Protein AF-A0A3M1E0U0-F1 (afdb_monomer_lite)

Structure (mmCIF, N/CA/C/O backbone):
data_AF-A0A3M1E0U0-F1
#
_entry.id   AF-A0A3M1E0U0-F1
#
loop_
_atom_site.group_PDB
_atom_site.id
_atom_site.type_symbol
_atom_site.label_atom_id
_atom_site.label_alt_id
_atom_site.label_comp_id
_atom_site.label_asym_id
_atom_site.label_entity_id
_atom_site.label_seq_id
_atom_site.pdbx_PDB_ins_code
_atom_site.Cartn_x
_atom_site.Cartn_y
_atom_site.Cartn_z
_atom_site.occupancy
_atom_site.B_iso_or_equiv
_atom_site.auth_seq_id
_atom_site.auth_comp_id
_atom_site.auth_asym_id
_atom_site.auth_atom_id
_atom_site.pdbx_PDB_model_num
ATOM 1 N N . ILE A 1 1 ? -34.755 16.240 24.006 1.00 44.72 1 ILE A N 1
ATOM 2 C CA . ILE A 1 1 ? -34.549 16.203 22.537 1.00 44.72 1 ILE A CA 1
ATOM 3 C C . ILE A 1 1 ? -33.089 15.831 22.316 1.00 44.72 1 ILE A C 1
ATOM 5 O O . ILE A 1 1 ? -32.227 16.643 22.617 1.00 44.72 1 ILE A O 1
ATOM 9 N N . HIS A 1 2 ? -32.798 14.588 21.926 1.00 50.66 2 HIS A N 1
ATOM 10 C CA . HIS A 1 2 ? -31.426 14.160 21.640 1.00 50.66 2 HIS A CA 1
ATOM 11 C C . HIS A 1 2 ? -31.124 14.461 20.170 1.00 50.66 2 HIS A C 1
ATOM 13 O O . HIS A 1 2 ? -31.773 13.907 19.286 1.00 50.66 2 HIS A O 1
ATOM 19 N N . ALA A 1 3 ? -30.190 15.377 19.908 1.00 57.22 3 ALA A N 1
ATOM 20 C CA . ALA A 1 3 ? -29.689 15.620 18.561 1.00 57.22 3 ALA A CA 1
ATOM 21 C C . ALA A 1 3 ? -28.926 14.373 18.088 1.00 57.22 3 ALA A C 1
ATOM 23 O O . ALA A 1 3 ? -28.027 13.897 18.781 1.00 57.22 3 ALA A O 1
ATOM 24 N N . ARG A 1 4 ? -29.311 13.821 16.935 1.00 65.38 4 ARG A N 1
ATOM 25 C CA . ARG A 1 4 ? -28.630 12.688 16.303 1.00 65.38 4 ARG A CA 1
ATOM 26 C C . ARG A 1 4 ? -27.834 13.226 15.123 1.00 65.38 4 ARG A C 1
ATOM 28 O O . ARG A 1 4 ? -28.422 13.738 14.176 1.00 65.38 4 ARG A O 1
ATOM 35 N N . GLU A 1 5 ? -26.514 13.133 15.201 1.00 71.75 5 GLU A N 1
ATOM 36 C CA . GLU A 1 5 ? -25.639 13.450 14.076 1.00 71.75 5 GLU A CA 1
ATOM 37 C C . GLU A 1 5 ? -25.816 12.371 12.997 1.00 71.75 5 GLU A C 1
ATOM 39 O O . GLU A 1 5 ? -25.685 11.175 13.267 1.00 71.75 5 GLU A O 1
ATOM 44 N N . GLU A 1 6 ? -26.184 12.787 11.786 1.00 73.31 6 GLU A N 1
ATOM 45 C CA . GLU A 1 6 ? -26.391 11.895 10.648 1.00 73.31 6 GLU A CA 1
ATOM 46 C C . GLU A 1 6 ? -25.379 12.232 9.551 1.00 73.31 6 GLU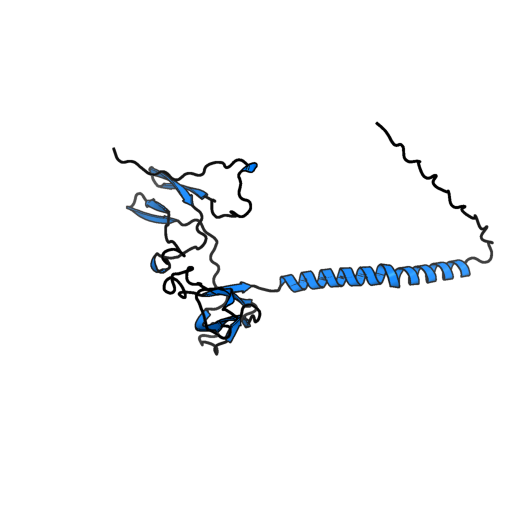 A C 1
ATOM 48 O O . GLU A 1 6 ? -25.412 13.312 8.959 1.00 73.31 6 GLU A O 1
ATOM 53 N N . ILE A 1 7 ? -24.476 11.292 9.272 1.00 78.38 7 ILE A N 1
ATOM 54 C CA . ILE A 1 7 ? -23.492 11.414 8.195 1.00 78.38 7 ILE A CA 1
ATOM 55 C C . ILE A 1 7 ? -24.113 10.843 6.920 1.00 78.38 7 ILE A C 1
ATOM 57 O O . ILE A 1 7 ? -24.549 9.692 6.899 1.00 78.38 7 ILE A O 1
ATOM 61 N N . ARG A 1 8 ? -24.144 11.639 5.850 1.00 82.31 8 ARG A N 1
ATOM 62 C CA . ARG A 1 8 ? -24.637 11.237 4.527 1.00 82.31 8 ARG A CA 1
ATOM 63 C C . ARG A 1 8 ? -23.817 11.906 3.422 1.00 82.31 8 ARG A C 1
ATOM 65 O O . ARG A 1 8 ? -23.360 13.033 3.623 1.00 82.31 8 ARG A O 1
ATOM 72 N N . PRO A 1 9 ? -23.647 11.264 2.257 1.00 83.88 9 PRO A N 1
ATOM 73 C CA . PRO A 1 9 ? -22.958 11.880 1.138 1.00 83.88 9 PRO A CA 1
ATOM 74 C C . PRO A 1 9 ? -23.776 13.047 0.581 1.00 83.88 9 PRO A C 1
ATOM 76 O O . PRO A 1 9 ? -25.010 13.042 0.607 1.00 83.88 9 PRO A O 1
ATOM 79 N N . PHE A 1 10 ? -23.075 14.030 0.023 1.00 84.69 10 PHE A N 1
ATOM 80 C CA . PHE A 1 10 ? -23.667 15.084 -0.790 1.00 84.69 10 PHE A CA 1
ATOM 81 C C . PHE A 1 10 ? -23.099 15.003 -2.207 1.00 84.69 10 PHE A C 1
ATOM 83 O O . PHE A 1 10 ? -21.945 14.625 -2.413 1.00 84.69 10 PHE A O 1
ATOM 90 N N . ILE A 1 11 ? -23.914 15.336 -3.206 1.00 82.56 11 ILE A N 1
ATOM 91 C CA . ILE A 1 11 ? -23.463 15.335 -4.597 1.00 82.56 11 ILE A CA 1
ATOM 92 C C . ILE A 1 11 ? -22.646 16.606 -4.834 1.00 82.56 11 ILE A C 1
ATOM 94 O O . ILE A 1 11 ? -23.191 17.708 -4.832 1.00 82.56 11 ILE A O 1
ATOM 98 N N . VAL A 1 12 ? -21.342 16.447 -5.069 1.00 83.06 12 VAL A N 1
ATOM 99 C CA . VAL A 1 12 ? -20.453 17.548 -5.468 1.00 83.06 12 VAL A CA 1
ATOM 100 C C . VAL A 1 12 ? -20.615 17.804 -6.979 1.00 83.06 12 VAL A C 1
ATOM 102 O O . VAL A 1 12 ? -20.430 16.864 -7.775 1.00 83.06 12 VAL A O 1
ATOM 105 N N . PRO A 1 13 ? -20.931 19.042 -7.412 1.00 87.69 13 PRO A N 1
ATOM 106 C CA . PRO A 1 13 ? -20.965 19.412 -8.827 1.00 87.69 13 PRO A CA 1
ATOM 107 C C . PRO A 1 13 ? -19.623 19.125 -9.517 1.00 87.69 13 PRO A C 1
ATOM 109 O O . PRO A 1 13 ? -18.586 19.361 -8.900 1.00 87.69 13 PRO A O 1
ATOM 112 N N . PRO A 1 14 ? -19.593 18.673 -10.787 1.00 85.19 14 PRO A N 1
ATOM 113 C CA . PRO A 1 14 ? -18.350 18.293 -11.466 1.00 85.19 14 PRO A CA 1
ATOM 114 C C . PRO A 1 14 ? -17.232 19.344 -11.414 1.00 85.19 14 PRO A C 1
ATOM 116 O O . PRO A 1 14 ? -16.079 18.977 -11.229 1.00 85.19 14 PRO A O 1
ATOM 119 N N . ALA A 1 15 ? -17.574 20.633 -11.510 1.00 90.50 15 ALA A N 1
ATOM 120 C CA . ALA A 1 15 ? -16.613 21.740 -11.477 1.00 90.50 15 ALA A CA 1
ATOM 121 C C . ALA A 1 15 ? -15.936 21.952 -10.108 1.00 90.50 15 ALA A C 1
ATOM 123 O O . ALA A 1 15 ? -14.882 22.572 -10.041 1.00 90.50 15 ALA A O 1
ATOM 124 N N . SER A 1 16 ? -16.535 21.447 -9.028 1.00 86.44 16 SER A N 1
ATOM 125 C CA . SER A 1 16 ? -16.021 21.556 -7.656 1.00 86.44 16 SER A CA 1
ATOM 126 C C . SER A 1 16 ? -15.431 20.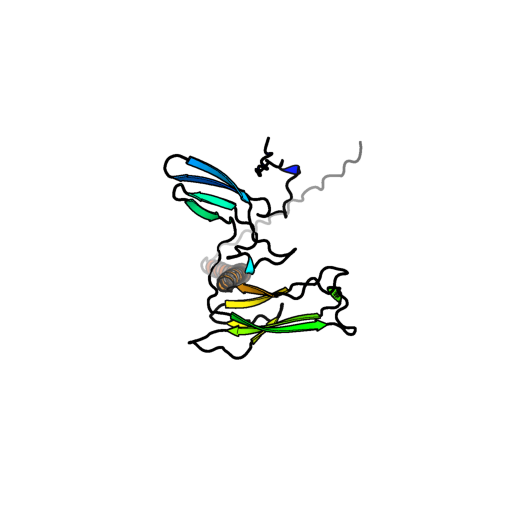241 -7.147 1.00 86.44 16 SER A C 1
ATOM 128 O O . SER A 1 16 ? -15.090 20.138 -5.970 1.00 86.44 16 SER A O 1
ATOM 130 N N . ARG A 1 17 ? -15.353 19.211 -8.000 1.00 85.31 17 ARG A N 1
ATOM 131 C CA . ARG A 1 17 ? -14.745 17.933 -7.634 1.00 85.31 17 ARG A CA 1
ATOM 132 C C . ARG A 1 17 ? -13.238 18.079 -7.641 1.00 85.31 17 ARG A C 1
ATOM 134 O O . ARG A 1 17 ? -12.643 18.400 -8.667 1.00 85.31 17 ARG A O 1
ATOM 141 N N . ASP A 1 18 ? -12.640 17.771 -6.505 1.00 85.75 18 ASP A N 1
ATOM 142 C CA . ASP A 1 18 ? -11.212 17.538 -6.433 1.00 85.75 18 ASP A CA 1
ATOM 143 C C . ASP A 1 18 ? -10.884 16.219 -7.154 1.00 85.75 18 ASP A C 1
ATOM 145 O O . ASP A 1 18 ? -11.461 15.170 -6.854 1.00 85.75 18 ASP A O 1
ATOM 149 N N . ARG A 1 19 ? -9.994 16.288 -8.149 1.00 80.06 19 ARG A N 1
ATOM 150 C CA . ARG A 1 19 ? -9.559 15.118 -8.926 1.00 80.06 19 ARG A CA 1
ATOM 151 C C . ARG A 1 19 ? -8.632 14.216 -8.118 1.00 80.06 19 ARG A C 1
ATOM 153 O O . ARG A 1 19 ? -8.594 13.019 -8.391 1.00 80.06 19 ARG A O 1
ATOM 160 N N . ASP A 1 20 ? -7.944 14.775 -7.129 1.00 85.31 20 ASP A N 1
ATOM 161 C CA . ASP A 1 20 ? -6.940 14.083 -6.324 1.00 85.31 20 ASP A CA 1
ATOM 162 C C . ASP A 1 20 ? -7.541 13.474 -5.049 1.00 85.31 20 ASP A C 1
ATOM 164 O O . ASP A 1 20 ? -6.872 12.734 -4.329 1.00 85.31 20 ASP A O 1
ATOM 168 N N . ALA A 1 21 ? -8.832 13.713 -4.791 1.00 81.12 21 ALA A N 1
ATOM 169 C CA . ALA A 1 21 ? -9.540 13.156 -3.642 1.00 81.12 21 ALA A CA 1
ATOM 170 C C . ALA A 1 21 ? -9.612 11.618 -3.642 1.00 81.12 21 ALA A C 1
ATOM 172 O O . ALA A 1 21 ? -9.734 11.011 -2.571 1.00 81.12 21 ALA A O 1
ATOM 173 N N . GLY A 1 22 ? -9.554 10.988 -4.822 1.00 84.06 22 GLY A N 1
ATOM 174 C CA . GLY A 1 22 ? -9.639 9.536 -4.979 1.00 84.06 22 GLY A CA 1
ATOM 175 C C . GLY A 1 22 ? -10.861 8.945 -4.269 1.00 84.06 22 GLY A C 1
ATOM 176 O O . GLY A 1 22 ? -11.976 9.458 -4.370 1.00 84.06 22 GLY A O 1
ATOM 177 N N . GLU A 1 23 ? -10.647 7.872 -3.512 1.00 85.62 23 GLU A N 1
ATOM 178 C CA . GLU A 1 23 ? -11.691 7.174 -2.761 1.00 85.62 23 GLU A CA 1
ATOM 179 C C . GLU A 1 23 ? -11.998 7.815 -1.398 1.00 85.62 23 GLU A C 1
ATOM 181 O O . GLU A 1 23 ? -12.946 7.396 -0.738 1.00 85.62 23 GLU A O 1
ATOM 186 N N . THR A 1 24 ? -11.249 8.837 -0.972 1.00 84.81 24 THR A N 1
ATOM 187 C CA . THR A 1 24 ? -11.256 9.375 0.405 1.00 84.81 24 THR A CA 1
ATOM 188 C C . THR A 1 24 ? -12.642 9.798 0.898 1.00 84.81 24 THR A C 1
ATOM 190 O O . THR A 1 24 ? -12.969 9.599 2.065 1.00 84.81 24 THR A O 1
ATOM 193 N N . PHE A 1 25 ? -13.478 10.353 0.017 1.00 87.06 25 PHE A N 1
ATOM 194 C CA . PHE A 1 25 ? -14.841 10.792 0.352 1.00 87.06 25 PHE A CA 1
ATOM 195 C C . PHE A 1 25 ? -15.923 9.774 -0.025 1.00 87.06 25 PHE A C 1
ATOM 197 O O . PHE A 1 25 ? -17.116 10.077 0.040 1.00 87.06 25 PHE A O 1
ATOM 204 N N . SER A 1 26 ? -15.530 8.572 -0.447 1.00 89.69 26 SER A N 1
ATOM 205 C CA . SER A 1 26 ? -16.476 7.528 -0.825 1.00 89.69 26 SER A CA 1
ATOM 206 C C . SER A 1 26 ? -17.201 6.998 0.403 1.00 89.69 26 SER A C 1
ATOM 208 O O . SER A 1 26 ? -16.630 6.862 1.485 1.00 89.69 26 SER A O 1
ATOM 210 N N . MET A 1 27 ? -18.473 6.662 0.226 1.00 93.06 27 MET A N 1
ATOM 211 C CA . MET A 1 27 ? -19.281 6.020 1.253 1.00 93.06 27 MET A CA 1
ATOM 212 C C . MET A 1 27 ? -20.135 4.938 0.608 1.00 93.06 27 MET A C 1
ATOM 214 O O . MET A 1 27 ? -20.607 5.106 -0.518 1.00 93.06 27 MET A O 1
ATOM 218 N N . ILE A 1 28 ? -20.395 3.866 1.346 1.00 93.81 28 ILE A N 1
ATOM 219 C CA . ILE A 1 28 ? -21.414 2.881 0.980 1.00 93.81 28 ILE A CA 1
ATOM 220 C C . ILE A 1 28 ? -22.617 3.030 1.903 1.00 93.81 28 ILE A C 1
ATOM 222 O O . ILE A 1 28 ? -22.474 3.348 3.083 1.00 93.81 28 ILE A O 1
ATOM 226 N N . ARG A 1 29 ? -23.818 2.804 1.376 1.00 94.31 29 ARG A N 1
ATOM 227 C CA . ARG A 1 29 ? -25.017 2.677 2.202 1.00 94.31 29 ARG A CA 1
ATOM 228 C C . ARG A 1 29 ? -25.174 1.212 2.560 1.00 94.31 29 ARG A C 1
ATOM 230 O O . ARG A 1 29 ? -25.357 0.395 1.662 1.00 94.31 29 ARG A O 1
ATOM 237 N N . LEU A 1 30 ? -25.115 0.900 3.847 1.00 93.12 30 LEU A N 1
ATOM 238 C CA . LEU A 1 30 ? -25.309 -0.457 4.330 1.00 93.12 30 LEU A CA 1
ATOM 239 C C . LEU A 1 30 ? -26.632 -0.550 5.075 1.00 93.12 30 LEU A C 1
ATOM 241 O O . LEU A 1 30 ? -26.989 0.312 5.883 1.00 93.12 30 LEU A O 1
ATOM 245 N N . GLU A 1 31 ? -27.365 -1.598 4.739 1.00 91.88 31 GLU A N 1
ATOM 246 C CA . GLU A 1 31 ? -28.647 -1.934 5.316 1.00 91.88 31 GLU A CA 1
ATOM 247 C C . GLU A 1 31 ? -28.551 -3.311 5.957 1.00 91.88 31 GLU A C 1
ATOM 249 O O . GLU A 1 31 ? -28.199 -4.283 5.292 1.00 91.88 31 GLU A O 1
ATOM 254 N N . VAL A 1 32 ? -28.867 -3.374 7.246 1.00 87.25 32 VAL A N 1
ATOM 255 C CA . VAL A 1 32 ? -29.018 -4.624 7.986 1.00 87.25 32 VAL A CA 1
ATOM 256 C C . VAL A 1 32 ? -30.498 -4.781 8.293 1.00 87.25 32 VAL A C 1
ATOM 258 O O . VAL A 1 32 ? -31.094 -3.924 8.952 1.00 87.25 32 VAL A O 1
ATOM 261 N N . ALA A 1 33 ? -31.085 -5.851 7.768 1.00 81.81 33 ALA A N 1
ATOM 262 C CA . ALA A 1 33 ? -32.456 -6.250 8.027 1.00 81.81 33 ALA A CA 1
ATOM 263 C C . ALA A 1 33 ? -32.420 -7.651 8.639 1.00 81.81 33 ALA A C 1
ATOM 265 O O . ALA A 1 33 ? -32.090 -8.614 7.952 1.00 81.81 33 ALA A O 1
ATOM 266 N N . ASP A 1 34 ? -32.732 -7.746 9.928 1.00 69.62 34 ASP A N 1
ATOM 267 C CA . ASP A 1 34 ? -32.877 -9.020 10.625 1.00 69.62 34 ASP A CA 1
ATOM 268 C C . ASP A 1 34 ? -34.136 -8.975 11.500 1.00 69.62 34 ASP A C 1
ATOM 270 O O . ASP A 1 34 ? -34.325 -8.047 12.286 1.00 69.62 34 ASP A O 1
ATOM 274 N N . GLY A 1 35 ? -35.046 -9.929 11.294 1.00 63.28 35 GLY A N 1
ATOM 275 C CA . GLY A 1 35 ? -36.234 -10.164 12.125 1.00 63.28 35 GLY A CA 1
ATOM 276 C C . GLY A 1 35 ? -37.298 -9.057 12.249 1.00 63.28 35 GLY A C 1
ATOM 277 O O . GLY A 1 35 ? -38.348 -9.326 12.823 1.00 63.28 35 GLY A O 1
ATOM 278 N N . GLY A 1 36 ? -37.088 -7.844 11.722 1.00 65.94 36 GLY A N 1
ATOM 279 C CA . GLY A 1 36 ? -38.105 -6.780 11.683 1.00 65.94 36 GLY A CA 1
ATOM 280 C C . GLY A 1 36 ? -37.581 -5.353 11.867 1.00 65.94 36 GLY A C 1
ATOM 281 O O . GLY A 1 36 ? -38.201 -4.416 11.362 1.00 65.94 36 GLY A O 1
ATOM 282 N N . GLU A 1 37 ? -36.425 -5.162 12.511 1.00 74.88 37 GLU A N 1
ATOM 283 C CA . GLU A 1 37 ? -35.793 -3.841 12.606 1.00 74.88 37 GLU A CA 1
ATOM 284 C C . GLU A 1 37 ? -34.787 -3.626 11.472 1.00 74.88 37 GLU A C 1
ATOM 286 O O . GLU A 1 37 ? -33.837 -4.385 11.282 1.00 74.88 37 GLU A O 1
ATOM 291 N N . ARG A 1 38 ? -34.998 -2.550 10.709 1.00 85.69 38 ARG A N 1
ATOM 292 C CA . ARG A 1 38 ? -34.130 -2.142 9.603 1.00 85.69 38 ARG A CA 1
ATOM 293 C C . ARG A 1 38 ? -33.179 -1.048 10.073 1.00 85.69 38 ARG A C 1
ATOM 295 O O . ARG A 1 38 ? -33.608 0.066 10.375 1.00 85.69 38 ARG A O 1
ATOM 302 N N . GLN A 1 39 ? -31.881 -1.332 10.065 1.00 89.00 39 GLN A N 1
ATOM 303 C CA . GLN A 1 39 ? -30.842 -0.339 10.329 1.00 89.00 39 GLN A CA 1
ATOM 304 C C . GLN A 1 39 ? -30.143 0.052 9.036 1.00 89.00 39 GLN A C 1
ATOM 306 O O . GLN A 1 39 ? -29.550 -0.777 8.354 1.00 89.00 39 GLN A O 1
ATOM 311 N N . VAL A 1 40 ? -30.189 1.344 8.720 1.00 91.31 40 VAL A N 1
ATOM 312 C CA . VAL A 1 40 ? -29.532 1.920 7.546 1.00 91.31 40 VAL A CA 1
ATOM 313 C C . VAL A 1 40 ? -28.495 2.925 8.020 1.00 91.31 40 VAL A C 1
ATOM 315 O O . VAL A 1 40 ? -28.828 3.833 8.782 1.00 91.31 40 VAL A O 1
ATOM 318 N N . ARG A 1 41 ? -27.248 2.782 7.565 1.00 92.56 41 ARG A N 1
ATOM 319 C CA . ARG A 1 41 ? -26.171 3.743 7.846 1.00 92.56 41 ARG A CA 1
ATOM 320 C C . ARG A 1 41 ? -25.279 3.941 6.625 1.00 92.56 41 ARG A C 1
ATOM 322 O O . ARG A 1 41 ? -25.085 3.023 5.829 1.00 92.56 41 ARG A O 1
ATOM 329 N N . TRP A 1 42 ? -24.724 5.141 6.495 1.00 93.94 42 TRP A N 1
ATOM 330 C CA . TRP A 1 42 ? -23.624 5.402 5.572 1.00 93.94 42 TRP A CA 1
ATOM 331 C C . TRP A 1 42 ? -22.305 5.026 6.238 1.00 93.94 42 TRP A C 1
ATOM 333 O O . TRP A 1 42 ? -22.031 5.447 7.361 1.00 93.94 42 TRP A O 1
ATOM 343 N N . VAL A 1 43 ? -21.501 4.229 5.544 1.00 94.25 43 VAL A N 1
ATOM 344 C CA . VAL A 1 43 ? -20.195 3.757 6.003 1.00 94.25 43 VAL A CA 1
ATOM 345 C C . VAL A 1 43 ? -19.122 4.481 5.187 1.00 94.25 43 VAL A C 1
ATOM 347 O O . VAL A 1 43 ? -19.033 4.237 3.979 1.00 94.25 43 VAL A O 1
ATOM 350 N N . PRO A 1 44 ? -18.356 5.411 5.792 1.00 93.25 44 PRO A N 1
ATOM 351 C CA . PRO A 1 44 ? -17.289 6.126 5.099 1.00 93.25 44 PRO A CA 1
ATOM 352 C C . PRO A 1 44 ? -16.137 5.192 4.737 1.00 93.25 44 PRO A C 1
ATOM 354 O O . PRO A 1 44 ? -15.909 4.184 5.403 1.00 93.25 44 PRO A O 1
ATOM 357 N N . PHE A 1 45 ? -15.403 5.542 3.686 1.00 92.56 45 PHE A N 1
ATOM 358 C CA . PHE A 1 45 ? -14.184 4.846 3.307 1.00 92.56 45 PHE A CA 1
ATOM 359 C C . PHE A 1 45 ? -13.053 5.112 4.308 1.00 92.56 45 PHE A C 1
ATOM 361 O O . PHE A 1 45 ? -12.790 6.248 4.700 1.00 92.56 45 PHE A O 1
ATOM 368 N N . HIS A 1 46 ? -12.339 4.052 4.671 1.00 91.88 46 HIS A N 1
ATOM 369 C CA . HIS A 1 46 ? -11.110 4.093 5.447 1.00 91.88 46 HIS A CA 1
ATOM 370 C C . HIS A 1 46 ? -9.936 3.712 4.552 1.00 91.88 46 HIS A C 1
ATOM 372 O O . HIS A 1 46 ? -9.953 2.673 3.892 1.00 91.88 46 HIS A O 1
ATOM 378 N N . GLN A 1 47 ? -8.860 4.495 4.584 1.00 87.75 47 GLN A N 1
ATOM 379 C CA . GLN A 1 47 ? -7.650 4.194 3.812 1.00 87.75 47 GLN A CA 1
ATOM 380 C C . GLN A 1 47 ? -6.964 2.884 4.256 1.00 87.75 47 GLN A C 1
ATOM 382 O O . GLN A 1 47 ? -6.326 2.207 3.437 1.00 87.75 47 GLN A O 1
ATOM 387 N N . TYR A 1 48 ? -7.107 2.528 5.538 1.00 88.31 48 TYR A N 1
ATOM 388 C CA . TYR A 1 48 ? -6.512 1.348 6.164 1.00 88.31 48 TYR A CA 1
ATOM 389 C C . TYR A 1 48 ? -7.585 0.511 6.865 1.00 88.31 48 TYR A C 1
ATOM 391 O O . TYR A 1 48 ? -8.291 1.015 7.735 1.00 88.31 48 TYR A O 1
ATOM 399 N N . ALA A 1 49 ? -7.663 -0.772 6.513 1.00 90.81 49 ALA A N 1
ATOM 400 C CA . ALA A 1 49 ? -8.553 -1.754 7.130 1.00 90.81 49 ALA A CA 1
ATOM 401 C C . ALA A 1 49 ? -7.958 -2.273 8.454 1.00 90.81 49 ALA A C 1
ATOM 403 O O . ALA A 1 49 ? -7.453 -3.400 8.546 1.00 90.81 49 ALA A O 1
ATOM 404 N N . LEU A 1 50 ? -7.935 -1.405 9.463 1.00 90.69 50 LEU A N 1
ATOM 405 C CA . LEU A 1 50 ? -7.404 -1.732 10.784 1.00 90.69 50 LEU A CA 1
ATOM 406 C C . LEU A 1 50 ? -8.269 -2.826 11.439 1.00 90.69 50 LEU A C 1
ATOM 408 O O . LEU A 1 50 ? -9.492 -2.714 11.404 1.00 90.69 50 LEU A O 1
ATOM 412 N N . PRO A 1 51 ? -7.668 -3.884 12.010 1.00 88.38 51 PRO A N 1
ATOM 413 C CA . PRO A 1 51 ? -8.428 -4.989 12.594 1.00 88.38 51 PRO A CA 1
ATOM 414 C C . PRO A 1 51 ? -8.990 -4.673 13.988 1.00 88.38 51 PRO A C 1
ATOM 416 O O . PRO A 1 51 ? -9.971 -5.287 14.386 1.00 88.38 51 PRO A O 1
ATOM 419 N N . SER A 1 52 ? -8.365 -3.753 14.724 1.00 90.38 52 SER A N 1
ATOM 420 C CA . SER A 1 52 ? -8.791 -3.291 16.047 1.00 90.38 52 SER A CA 1
ATOM 421 C C . SER A 1 52 ? -8.244 -1.886 16.314 1.00 90.38 52 SER A C 1
ATOM 423 O O . SER A 1 52 ? -7.402 -1.378 15.559 1.00 90.38 52 SER A O 1
ATOM 425 N N . ASP A 1 53 ? -8.702 -1.277 17.408 1.00 91.50 53 ASP A N 1
ATOM 426 C CA . ASP A 1 53 ? -8.209 0.015 17.897 1.00 91.50 53 ASP A CA 1
ATOM 427 C C . ASP A 1 53 ? -6.735 -0.028 18.339 1.00 91.50 53 ASP A C 1
ATOM 429 O O . ASP A 1 53 ? -6.061 0.994 18.309 1.00 91.50 53 ASP A O 1
ATOM 433 N N . ASP A 1 54 ? -6.171 -1.212 18.613 1.00 90.69 54 ASP A N 1
ATOM 434 C CA . ASP A 1 54 ? -4.744 -1.370 18.958 1.00 90.69 54 ASP A CA 1
ATOM 435 C C . ASP A 1 54 ? -3.801 -0.916 17.831 1.00 90.69 54 ASP A C 1
ATOM 437 O O . ASP A 1 54 ? -2.620 -0.649 18.050 1.00 90.69 54 ASP A O 1
ATOM 441 N N . TYR A 1 55 ? -4.322 -0.841 16.604 1.00 86.88 55 TYR A N 1
ATOM 442 C CA . TYR A 1 55 ? -3.599 -0.375 15.424 1.00 86.88 55 TYR A CA 1
ATOM 443 C C . TYR A 1 55 ? -3.906 1.089 15.083 1.00 86.88 55 TYR A C 1
ATOM 445 O O . TYR A 1 55 ? -3.382 1.615 14.095 1.00 86.88 55 TYR A O 1
ATOM 453 N N . ALA A 1 56 ? -4.768 1.751 15.857 1.00 87.69 56 ALA A N 1
ATOM 454 C CA . ALA A 1 56 ? -4.999 3.176 15.728 1.00 87.69 56 ALA A CA 1
ATOM 455 C C . ALA A 1 56 ? -3.783 3.947 16.255 1.00 87.69 56 ALA A C 1
ATOM 457 O O . ALA A 1 56 ? -3.180 3.621 17.273 1.00 87.69 56 ALA A O 1
ATOM 458 N N . TYR A 1 57 ? -3.424 5.010 15.545 1.00 83.19 57 TYR A N 1
ATOM 459 C CA . TYR A 1 57 ? -2.364 5.917 15.946 1.00 83.19 57 TYR A CA 1
ATOM 460 C C . TYR A 1 57 ? -2.846 7.347 15.753 1.00 83.19 57 TYR A C 1
ATOM 462 O O . TYR A 1 57 ? -3.202 7.750 14.638 1.00 83.19 57 TYR A O 1
ATOM 470 N N . ALA A 1 58 ? -2.866 8.113 16.843 1.00 78.06 58 ALA A N 1
ATOM 471 C CA . ALA A 1 58 ? -3.417 9.460 16.868 1.00 78.06 58 ALA A CA 1
ATOM 472 C C . ALA A 1 58 ? -2.838 10.329 15.737 1.00 78.06 58 ALA A C 1
ATOM 474 O O . ALA A 1 58 ? -1.629 10.416 15.535 1.00 78.06 58 ALA A O 1
ATOM 475 N N . GLY A 1 59 ? -3.726 10.953 14.959 1.00 77.19 59 GLY A N 1
ATOM 476 C CA . GLY A 1 59 ? -3.347 11.812 13.835 1.00 77.19 59 GLY A CA 1
ATOM 477 C C . GLY A 1 59 ? -2.814 11.092 12.586 1.00 77.19 59 GLY A C 1
ATOM 478 O O . GLY A 1 59 ? -2.498 11.776 11.616 1.00 77.19 59 GLY A O 1
ATOM 479 N N . ARG A 1 60 ? -2.723 9.751 12.565 1.00 81.75 60 ARG A N 1
ATOM 480 C CA . ARG A 1 60 ? -2.289 8.971 11.383 1.00 81.75 60 ARG A CA 1
ATOM 481 C C . ARG A 1 60 ? -3.296 7.906 10.969 1.00 81.75 60 ARG A C 1
ATOM 483 O O . ARG A 1 60 ? -3.763 7.918 9.834 1.00 81.75 60 ARG A O 1
ATOM 490 N N . PHE A 1 61 ? -3.635 6.998 11.881 1.00 87.38 61 PHE A N 1
ATOM 491 C CA . PHE A 1 61 ? -4.514 5.860 11.629 1.00 87.38 61 PHE A CA 1
ATOM 492 C C . PHE A 1 61 ? -5.678 5.903 12.608 1.00 87.38 61 PHE A C 1
ATOM 494 O O . PHE A 1 61 ? -5.474 5.953 13.817 1.00 87.38 61 PHE A O 1
ATOM 501 N N . ARG A 1 62 ? -6.907 5.895 12.096 1.00 89.19 62 ARG A N 1
ATOM 502 C CA . ARG A 1 62 ? -8.112 5.967 12.924 1.00 89.19 62 ARG A CA 1
ATOM 503 C C . ARG A 1 62 ? -8.909 4.678 12.799 1.00 89.19 62 ARG A C 1
ATOM 505 O O . ARG A 1 62 ? -9.355 4.345 11.699 1.00 89.19 62 ARG A O 1
ATOM 512 N N . TYR A 1 63 ? -9.142 4.014 13.927 1.00 92.25 63 TYR A N 1
ATOM 513 C CA . TYR A 1 63 ? -10.160 2.978 14.042 1.00 92.25 63 TYR A CA 1
ATOM 514 C C . TYR A 1 63 ? -11.503 3.651 14.339 1.00 92.25 63 TYR A C 1
ATOM 516 O O . TYR A 1 63 ? -11.670 4.319 15.354 1.00 92.25 63 TYR A O 1
ATOM 524 N N . ALA A 1 64 ? -12.440 3.584 13.396 1.00 92.06 64 ALA A N 1
ATOM 525 C CA . ALA A 1 64 ? -13.779 4.150 13.573 1.00 92.06 64 ALA A CA 1
ATOM 526 C C . ALA A 1 64 ? -14.808 3.366 12.742 1.00 92.06 64 ALA A C 1
ATOM 528 O O . ALA A 1 64 ? -15.347 3.908 11.776 1.00 92.06 64 ALA A O 1
ATOM 529 N N . PRO A 1 65 ? -15.039 2.081 13.062 1.00 94.38 65 PRO A N 1
ATOM 530 C CA . PRO A 1 65 ? -16.035 1.282 12.366 1.00 94.38 65 PRO A CA 1
ATOM 531 C C . PRO A 1 65 ? -17.449 1.825 12.600 1.00 94.38 65 PRO A C 1
ATOM 533 O O . PRO A 1 65 ? -17.748 2.473 13.605 1.00 94.38 65 PRO A O 1
ATOM 536 N N . VAL A 1 66 ? -18.352 1.514 11.674 1.00 94.12 66 VAL A N 1
ATOM 537 C CA . VA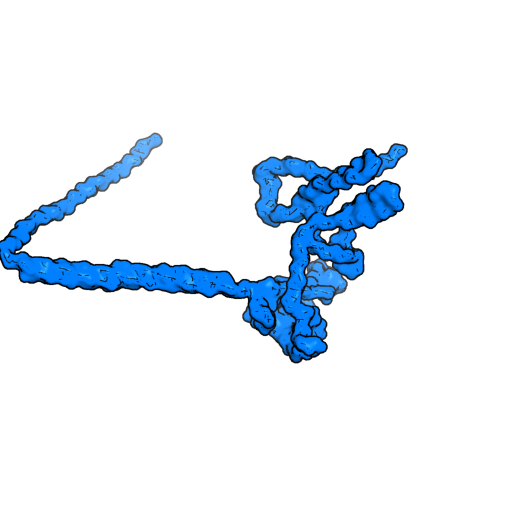L A 1 66 ? -19.784 1.738 11.856 1.00 94.12 66 VAL A CA 1
ATOM 538 C C . VAL A 1 66 ? -20.400 0.508 12.501 1.00 94.12 66 VAL A C 1
ATOM 540 O O . VAL A 1 66 ? -20.327 -0.598 11.972 1.00 94.12 66 VAL A O 1
ATOM 543 N N . THR A 1 67 ? -21.042 0.722 13.641 1.00 93.31 67 THR A N 1
ATOM 544 C CA . THR A 1 67 ? -21.639 -0.344 14.439 1.00 93.31 67 THR A CA 1
ATOM 545 C C . THR A 1 67 ? -23.113 -0.568 14.098 1.00 93.31 67 THR A C 1
ATOM 547 O O . THR A 1 67 ? -23.905 0.381 14.070 1.00 93.31 67 THR A O 1
ATOM 550 N N . PHE A 1 68 ? -23.495 -1.829 13.928 1.00 90.81 68 PHE A N 1
ATOM 551 C CA . PHE A 1 68 ? -24.870 -2.310 13.817 1.00 90.81 68 PHE A CA 1
ATOM 552 C C . PHE A 1 68 ? -25.191 -3.210 15.010 1.00 90.81 68 PHE A C 1
ATOM 554 O O . PHE A 1 68 ? -24.320 -3.927 15.498 1.00 90.81 68 PHE A O 1
ATOM 561 N N . ARG A 1 69 ? -26.432 -3.170 15.495 1.00 89.06 69 ARG A N 1
ATOM 562 C CA . ARG A 1 69 ? -26.907 -4.093 16.539 1.00 89.06 69 ARG A CA 1
ATOM 563 C C . ARG A 1 69 ? -27.858 -5.108 15.926 1.00 89.06 69 ARG A C 1
ATOM 565 O O . ARG A 1 69 ? -28.797 -4.704 15.256 1.00 89.06 69 ARG A O 1
ATOM 572 N N . ALA A 1 70 ? -27.623 -6.388 16.135 1.00 84.25 70 ALA A N 1
ATOM 573 C CA . ALA A 1 70 ? -28.547 -7.441 15.758 1.00 84.25 70 ALA A CA 1
ATOM 574 C C . ALA A 1 70 ? -29.665 -7.589 16.820 1.00 84.25 70 ALA A C 1
ATOM 576 O O . ALA A 1 70 ? -29.495 -7.132 17.958 1.00 84.25 70 ALA A O 1
ATOM 577 N N . PRO A 1 71 ? -30.820 -8.189 16.468 1.00 81.25 71 PRO A N 1
ATOM 578 C CA . PRO A 1 71 ? -31.955 -8.374 17.380 1.00 81.25 71 PRO A CA 1
ATOM 579 C C . PRO A 1 71 ? -31.642 -9.233 18.612 1.00 81.25 71 PRO A C 1
ATOM 581 O O . PRO A 1 71 ? -32.250 -9.055 19.663 1.00 81.25 71 PRO A O 1
ATOM 584 N N . ASP A 1 72 ? -30.677 -10.145 18.495 1.00 84.69 72 ASP A N 1
ATOM 585 C CA . ASP A 1 72 ? -30.159 -10.986 19.582 1.00 84.69 72 ASP A CA 1
ATOM 586 C C . ASP A 1 72 ? -29.254 -10.220 20.572 1.00 84.69 72 ASP A C 1
ATOM 588 O O . ASP A 1 72 ? -28.774 -10.790 21.551 1.00 84.69 72 ASP A O 1
ATOM 592 N N . GLY A 1 73 ? -29.016 -8.926 20.331 1.00 84.94 73 GLY A N 1
ATOM 593 C CA . GLY A 1 73 ? -28.106 -8.082 21.103 1.00 84.94 73 GLY A CA 1
ATOM 594 C C . GLY A 1 73 ? -26.653 -8.118 20.622 1.00 84.94 73 GLY A C 1
ATOM 595 O O . GLY A 1 73 ? -25.833 -7.340 21.123 1.00 84.94 73 GLY A O 1
ATOM 596 N N . THR A 1 74 ? -26.321 -8.950 19.631 1.00 88.69 74 THR A N 1
ATOM 597 C CA . THR A 1 74 ? -24.982 -9.007 19.041 1.00 88.69 74 THR A CA 1
ATOM 598 C C . THR A 1 74 ? -24.647 -7.681 18.371 1.00 88.69 74 THR A C 1
ATOM 600 O O . THR A 1 74 ? -25.483 -7.022 17.757 1.00 88.69 74 THR A O 1
ATOM 603 N N . THR A 1 75 ? -23.397 -7.251 18.498 1.00 91.50 75 THR A N 1
ATOM 604 C CA . THR A 1 75 ? -22.913 -6.019 17.879 1.00 91.50 75 THR A CA 1
ATOM 605 C C . THR A 1 75 ? -21.956 -6.361 16.746 1.00 91.50 75 THR A C 1
ATOM 607 O O . THR A 1 75 ? -20.998 -7.101 16.947 1.00 91.50 75 THR A O 1
ATOM 610 N N . VAL A 1 76 ? -22.219 -5.819 15.558 1.00 91.12 76 VAL A N 1
ATOM 611 C CA . VAL A 1 76 ? -21.403 -6.016 14.357 1.00 91.12 76 VAL A CA 1
ATOM 612 C C . VAL A 1 76 ? -20.722 -4.703 13.999 1.00 91.12 76 VAL A C 1
ATOM 614 O O . VAL A 1 76 ? -21.382 -3.687 13.776 1.00 91.12 76 VAL A O 1
ATOM 617 N N . GLU A 1 77 ? -19.397 -4.722 13.927 1.00 93.75 77 GLU A N 1
ATOM 618 C CA . GLU A 1 77 ? -18.594 -3.599 13.453 1.00 93.75 77 GLU A CA 1
ATOM 619 C C . GLU A 1 77 ? -18.295 -3.759 11.964 1.00 93.75 77 GLU A C 1
ATOM 621 O O . GLU A 1 77 ? -17.850 -4.814 11.514 1.00 93.75 77 GLU A O 1
ATOM 626 N N . VAL A 1 78 ? -18.546 -2.705 11.189 1.00 93.50 78 VAL A N 1
ATOM 627 C CA . VAL A 1 78 ? -18.313 -2.702 9.745 1.00 93.50 78 VAL A CA 1
ATOM 628 C C . VAL A 1 78 ? -17.391 -1.556 9.361 1.00 93.50 78 VAL A C 1
ATOM 630 O O . VAL A 1 78 ? -17.610 -0.407 9.743 1.00 93.50 78 VAL A O 1
ATOM 633 N N . MET A 1 79 ? -16.385 -1.860 8.543 1.00 94.31 79 MET A N 1
ATOM 634 C CA . MET A 1 79 ? -15.466 -0.879 7.977 1.00 94.31 79 MET A CA 1
ATOM 635 C C . MET A 1 79 ? -15.432 -1.020 6.456 1.00 94.31 79 MET A C 1
ATOM 637 O O . MET A 1 79 ? -15.138 -2.092 5.930 1.00 94.31 79 MET A O 1
ATOM 641 N N . PHE A 1 80 ? -15.718 0.069 5.745 1.00 94.38 80 PHE A N 1
ATOM 642 C CA . PHE A 1 80 ? -15.536 0.126 4.299 1.00 94.38 80 PHE A CA 1
ATOM 643 C C . PHE A 1 80 ? -14.097 0.550 4.001 1.00 94.38 80 PHE A C 1
ATOM 645 O O . PHE A 1 80 ? -13.680 1.643 4.371 1.00 94.38 80 PHE A O 1
ATOM 652 N N . SER A 1 81 ? -13.308 -0.324 3.382 1.00 94.31 81 SER A N 1
ATOM 653 C CA . SER A 1 81 ? -11.890 -0.080 3.110 1.00 94.31 81 SER A CA 1
ATOM 654 C C . SER A 1 81 ? -11.404 -0.937 1.937 1.00 94.31 81 SER A C 1
ATOM 656 O O . SER A 1 81 ? -12.188 -1.629 1.289 1.00 94.31 81 SER A O 1
ATOM 658 N N . ARG A 1 82 ? -10.101 -0.885 1.656 1.00 90.38 82 ARG A N 1
ATOM 659 C CA . ARG A 1 82 ? -9.437 -1.765 0.692 1.00 90.38 82 ARG A CA 1
ATOM 660 C C . ARG A 1 82 ? -9.328 -3.180 1.251 1.00 90.38 82 ARG A C 1
ATOM 662 O O . ARG A 1 82 ? -9.132 -3.370 2.451 1.00 90.38 82 ARG A O 1
ATOM 669 N N . GLU A 1 83 ? -9.396 -4.160 0.358 1.00 89.75 83 GLU A N 1
ATOM 670 C CA . GLU A 1 83 ? -9.163 -5.558 0.705 1.00 89.75 83 GLU A CA 1
ATOM 671 C C . GLU A 1 83 ? -7.744 -5.755 1.259 1.00 89.75 83 GLU A C 1
ATOM 673 O O . GLU A 1 83 ? -6.762 -5.225 0.728 1.00 89.75 83 GLU A O 1
ATOM 678 N N . ARG A 1 84 ? -7.635 -6.532 2.340 1.00 88.00 84 ARG A N 1
ATOM 679 C CA . ARG A 1 84 ? -6.352 -6.957 2.897 1.00 88.00 84 ARG A CA 1
ATOM 680 C C . ARG A 1 84 ? -5.985 -8.309 2.328 1.00 88.00 84 ARG A C 1
ATOM 682 O O . ARG A 1 84 ? -6.601 -9.313 2.667 1.00 88.00 84 ARG A O 1
ATOM 689 N N . LEU A 1 85 ? -4.925 -8.327 1.538 1.00 87.06 85 LEU A N 1
ATOM 690 C CA . LEU A 1 85 ? -4.325 -9.570 1.087 1.00 87.06 85 LEU A CA 1
ATOM 691 C C . LEU A 1 85 ? -3.210 -9.986 2.052 1.00 87.06 85 LEU A C 1
ATOM 693 O O . LEU A 1 85 ? -2.445 -9.127 2.510 1.00 87.06 85 LEU A O 1
ATOM 697 N N . PRO A 1 86 ? -3.105 -11.283 2.387 1.00 87.94 86 PRO A N 1
ATOM 698 C CA . PRO A 1 86 ? -1.985 -11.776 3.166 1.00 87.94 86 PRO A CA 1
ATOM 699 C C . PRO A 1 86 ? -0.683 -11.556 2.393 1.00 87.94 86 PRO A C 1
ATOM 701 O O . PRO A 1 86 ? -0.631 -11.667 1.166 1.00 87.94 86 PRO A O 1
ATOM 704 N N . LEU A 1 87 ? 0.388 -11.259 3.126 1.00 89.19 87 LEU A N 1
ATOM 705 C CA . LEU A 1 87 ? 1.721 -11.278 2.542 1.00 89.19 87 LEU A CA 1
ATOM 706 C C . LEU A 1 87 ? 2.084 -12.718 2.143 1.00 89.19 87 LEU A C 1
ATOM 708 O O . LEU A 1 87 ? 1.688 -13.659 2.832 1.00 89.19 87 LEU A O 1
ATOM 712 N N . PRO A 1 88 ? 2.879 -12.904 1.076 1.00 85.69 88 PRO A N 1
ATOM 713 C CA . PRO A 1 88 ? 3.294 -14.231 0.608 1.00 85.69 88 PRO A CA 1
ATOM 714 C C . PRO A 1 88 ? 4.140 -14.988 1.641 1.00 85.69 88 PRO A C 1
ATOM 716 O O . PRO A 1 88 ? 4.225 -16.211 1.603 1.00 85.69 88 PRO A O 1
ATOM 719 N N . ALA A 1 89 ? 4.759 -14.260 2.571 1.00 90.44 89 ALA A N 1
ATOM 720 C CA . ALA A 1 89 ? 5.402 -14.797 3.756 1.00 90.44 89 ALA A CA 1
ATOM 721 C C . ALA A 1 89 ? 5.294 -13.783 4.905 1.00 90.44 89 ALA A C 1
ATOM 723 O O . ALA A 1 89 ? 5.260 -12.575 4.642 1.00 90.44 89 ALA A O 1
ATOM 724 N N . PRO A 1 90 ? 5.283 -14.237 6.171 1.00 94.00 90 PRO A N 1
ATOM 725 C CA . PRO A 1 90 ? 5.428 -13.351 7.318 1.00 94.00 90 PRO A CA 1
ATOM 726 C C . PRO A 1 90 ? 6.729 -12.543 7.246 1.00 94.00 90 PRO A C 1
ATOM 728 O O . PRO A 1 90 ? 7.794 -13.078 6.924 1.00 94.00 90 PRO A O 1
ATOM 731 N N . VAL A 1 91 ? 6.631 -11.253 7.564 1.00 94.31 91 VAL A N 1
ATOM 732 C CA . VAL A 1 91 ? 7.744 -10.296 7.550 1.00 94.31 91 VAL A CA 1
ATOM 733 C C . VAL A 1 91 ? 7.847 -9.649 8.922 1.00 94.31 91 VAL A C 1
ATOM 735 O O . VAL A 1 91 ? 6.831 -9.256 9.494 1.00 94.31 91 VAL A O 1
ATOM 738 N N . ALA A 1 92 ? 9.068 -9.510 9.426 1.00 94.81 92 ALA A N 1
ATOM 739 C CA . ALA A 1 92 ? 9.368 -8.765 10.641 1.00 94.81 92 ALA A CA 1
ATOM 740 C C . ALA A 1 92 ? 10.366 -7.644 10.337 1.00 94.81 92 ALA A C 1
ATOM 742 O O . ALA A 1 92 ? 11.309 -7.832 9.563 1.00 94.81 92 ALA A O 1
ATOM 743 N N . LEU A 1 93 ? 10.155 -6.481 10.953 1.00 94.62 93 LEU A N 1
ATOM 744 C CA . LEU A 1 93 ? 11.128 -5.395 10.974 1.00 94.62 93 LEU A CA 1
ATOM 745 C C . LEU A 1 93 ? 12.127 -5.669 12.101 1.00 94.62 93 LEU A C 1
ATOM 747 O O . LEU A 1 93 ? 11.737 -5.724 13.262 1.00 94.62 93 LEU A O 1
ATOM 751 N N . GLU A 1 94 ? 13.396 -5.844 11.749 1.00 94.75 94 GLU A N 1
ATOM 752 C CA . GLU A 1 94 ? 14.492 -6.018 12.708 1.00 94.75 94 GLU A CA 1
ATOM 753 C C . GLU A 1 94 ? 15.000 -4.665 13.211 1.00 94.75 94 GLU A C 1
ATOM 755 O O . GLU A 1 94 ? 15.236 -4.472 14.397 1.00 94.75 94 GLU A O 1
ATOM 760 N N . ASP A 1 95 ? 15.221 -3.739 12.279 1.00 93.19 95 ASP A N 1
ATOM 761 C CA . ASP A 1 95 ? 15.891 -2.468 12.533 1.00 93.19 95 ASP A CA 1
ATOM 762 C C . ASP A 1 95 ? 15.452 -1.447 11.481 1.00 93.19 95 ASP A C 1
ATOM 764 O O . ASP A 1 95 ? 15.167 -1.798 10.328 1.00 93.19 95 ASP A O 1
ATOM 768 N N . PHE A 1 96 ? 15.431 -0.178 11.869 1.00 92.12 96 PHE A N 1
ATOM 769 C CA . PHE A 1 96 ? 15.149 0.942 10.986 1.00 92.12 96 PHE A CA 1
ATOM 770 C C . PHE A 1 96 ? 16.228 2.004 11.161 1.00 92.12 96 PHE A C 1
ATOM 772 O O . PHE A 1 96 ? 16.467 2.497 12.260 1.00 92.12 96 PHE A O 1
ATOM 779 N N . GLN A 1 97 ? 16.866 2.378 10.056 1.00 90.19 97 GLN A N 1
ATOM 780 C CA . GLN A 1 97 ? 17.985 3.311 10.052 1.00 90.19 97 GLN A CA 1
ATOM 781 C C . GLN A 1 97 ? 17.679 4.519 9.178 1.00 90.19 97 GLN A C 1
ATOM 783 O O . GLN A 1 97 ? 17.172 4.390 8.060 1.00 90.19 97 GLN A O 1
ATOM 788 N N . LEU A 1 98 ? 18.027 5.697 9.687 1.00 87.25 98 LEU A N 1
ATOM 789 C CA . LEU A 1 98 ? 17.910 6.958 8.974 1.00 87.25 98 LEU A CA 1
ATOM 790 C C . LEU A 1 98 ? 19.312 7.474 8.641 1.00 87.25 98 LEU A C 1
ATOM 792 O O . LEU A 1 98 ? 20.057 7.869 9.535 1.00 87.25 98 LEU A O 1
ATOM 796 N N . ASP A 1 99 ? 19.654 7.502 7.355 1.00 85.38 99 ASP A N 1
ATOM 797 C CA . ASP A 1 99 ? 20.860 8.176 6.881 1.00 85.38 99 ASP A CA 1
ATOM 798 C C . ASP A 1 99 ? 20.537 9.654 6.666 1.00 85.38 99 ASP A C 1
ATOM 800 O O . ASP A 1 99 ? 19.622 9.995 5.909 1.00 85.38 99 ASP A O 1
ATOM 804 N N . THR A 1 100 ? 21.325 10.542 7.261 1.00 83.81 100 THR A N 1
ATOM 805 C CA . THR A 1 100 ? 21.178 11.996 7.116 1.00 83.81 100 THR A CA 1
ATOM 806 C C . THR A 1 100 ? 22.406 12.615 6.460 1.00 83.81 100 THR A C 1
ATOM 808 O O . THR A 1 100 ? 23.493 12.037 6.451 1.00 83.81 100 THR A O 1
ATOM 811 N N . HIS A 1 101 ? 22.247 13.820 5.921 1.00 80.94 101 HIS A N 1
ATOM 812 C CA . HIS A 1 101 ? 23.375 14.656 5.523 1.00 80.94 101 HIS A CA 1
ATOM 813 C C . HIS A 1 101 ? 24.188 15.106 6.753 1.00 80.94 101 HIS A C 1
ATOM 815 O O . HIS A 1 101 ? 23.768 14.932 7.903 1.00 80.94 101 HIS A O 1
ATOM 821 N N . ILE A 1 102 ? 25.372 15.676 6.507 1.00 73.38 102 ILE A N 1
ATOM 822 C CA . ILE A 1 102 ? 26.209 16.278 7.553 1.00 73.38 102 ILE A CA 1
ATOM 823 C C . ILE A 1 102 ? 25.376 17.352 8.268 1.00 73.38 102 ILE A C 1
ATOM 825 O O . ILE A 1 102 ? 24.844 18.248 7.618 1.00 73.38 102 ILE A O 1
ATOM 829 N N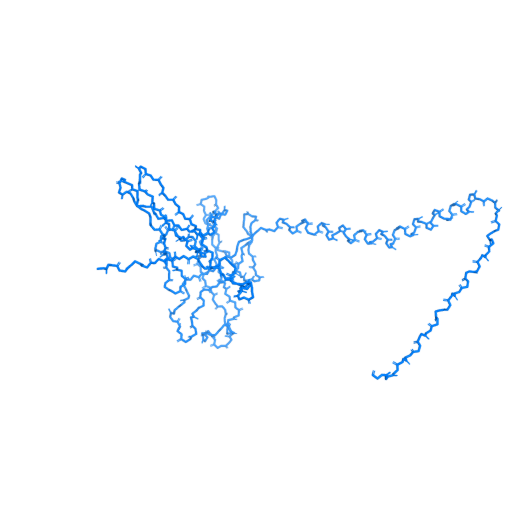 . GLY A 1 103 ? 25.236 17.229 9.590 1.00 71.12 103 GLY A N 1
ATOM 830 C CA . GLY A 1 103 ? 24.341 18.064 10.405 1.00 71.12 103 GLY A CA 1
ATOM 831 C C . GLY A 1 103 ? 23.162 17.314 11.037 1.00 71.12 103 GLY A C 1
ATOM 832 O O . GLY A 1 103 ? 22.497 17.873 11.903 1.00 71.12 103 GLY A O 1
ATOM 833 N N . GLY A 1 104 ? 22.936 16.044 10.678 1.00 74.50 104 GLY A N 1
ATOM 834 C CA . GLY A 1 104 ? 21.918 15.206 11.319 1.00 74.50 104 GLY A CA 1
ATOM 835 C C . GLY A 1 104 ? 20.488 15.504 10.856 1.00 74.50 104 GLY A C 1
ATOM 836 O O . GLY A 1 104 ? 20.257 16.291 9.938 1.00 74.50 104 GLY A O 1
ATOM 837 N N . TYR A 1 105 ? 19.508 14.852 11.487 1.00 73.12 105 TYR A N 1
ATOM 838 C CA . TYR A 1 105 ? 18.093 15.098 11.204 1.00 73.12 105 TYR A CA 1
ATOM 839 C C . TYR A 1 105 ? 17.609 16.348 11.942 1.00 73.12 105 TYR A C 1
ATOM 841 O O . TYR A 1 105 ? 17.589 16.381 13.169 1.00 73.12 105 TYR A O 1
ATOM 849 N N . THR A 1 106 ? 17.160 17.360 11.199 1.00 69.50 106 THR A N 1
ATOM 850 C CA . THR A 1 106 ? 16.675 18.633 11.770 1.00 69.50 106 THR A CA 1
ATOM 851 C C . THR A 1 106 ? 15.146 18.732 11.831 1.00 69.50 106 THR A C 1
ATOM 853 O O . THR A 1 106 ? 14.595 19.815 12.016 1.00 69.50 106 THR A O 1
ATOM 856 N N . GLY A 1 107 ? 14.421 17.628 11.611 1.00 67.94 107 GLY A N 1
ATOM 857 C CA . GLY A 1 107 ? 12.960 17.652 11.432 1.00 67.94 107 GLY A CA 1
ATOM 858 C C . GLY A 1 107 ? 12.516 17.928 9.988 1.00 67.94 107 GLY A C 1
ATOM 859 O O . GLY A 1 107 ? 11.338 17.788 9.648 1.00 67.94 107 GLY A O 1
ATOM 860 N N . GLN A 1 108 ? 13.447 18.298 9.105 1.00 67.69 108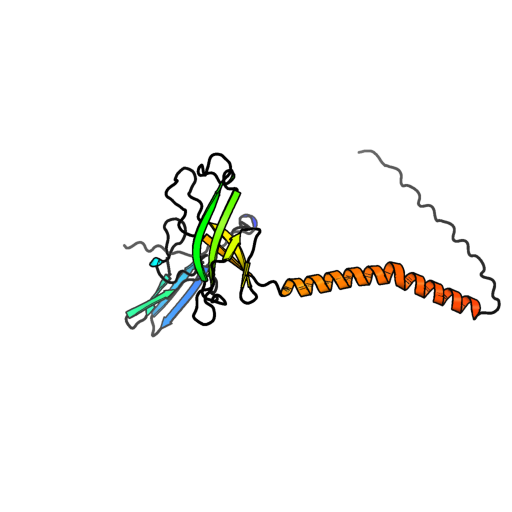 GLN A N 1
ATOM 861 C CA . GLN A 1 108 ? 13.169 18.603 7.703 1.00 67.69 108 GLN A CA 1
ATOM 862 C C . GLN A 1 108 ? 13.540 17.434 6.790 1.00 67.69 108 GLN A C 1
ATOM 864 O O . GLN A 1 108 ? 14.614 16.847 6.914 1.00 67.69 108 GLN A O 1
ATOM 869 N N . ALA A 1 109 ? 12.673 17.135 5.816 1.00 64.25 109 ALA A N 1
ATOM 870 C CA . ALA A 1 109 ? 12.864 16.012 4.894 1.00 64.25 109 ALA A CA 1
ATOM 871 C C . ALA A 1 109 ? 14.148 16.138 4.054 1.00 64.25 109 ALA A C 1
ATOM 873 O O . ALA A 1 109 ? 14.781 15.132 3.763 1.00 64.25 109 ALA A O 1
ATOM 874 N N . LEU A 1 110 ? 14.570 17.367 3.735 1.00 68.75 110 LEU A N 1
ATOM 875 C CA . LEU A 1 110 ? 15.779 17.649 2.950 1.00 68.75 110 LEU A CA 1
ATOM 876 C C . LEU A 1 110 ? 17.077 17.203 3.643 1.00 68.75 110 LEU A C 1
ATOM 878 O O . LEU A 1 110 ? 18.080 16.970 2.977 1.00 68.75 110 LEU A O 1
ATOM 882 N N . THR A 1 111 ? 17.071 17.053 4.971 1.00 71.88 111 THR A N 1
ATOM 883 C CA . THR A 1 111 ? 18.249 16.566 5.709 1.00 71.88 111 THR A CA 1
ATOM 884 C C . THR A 1 111 ? 18.414 15.054 5.640 1.00 71.88 111 THR A C 1
ATOM 886 O O . THR A 1 111 ? 19.494 14.542 5.930 1.00 71.88 111 THR A O 1
ATOM 889 N N . ILE A 1 112 ? 17.390 14.331 5.186 1.00 77.25 112 ILE A N 1
ATOM 890 C CA . ILE A 1 112 ? 17.403 12.876 5.083 1.00 77.25 112 ILE A CA 1
ATOM 891 C C . ILE A 1 112 ? 17.969 12.480 3.729 1.00 77.25 112 ILE A C 1
ATOM 893 O O . ILE A 1 112 ? 17.517 12.940 2.683 1.00 77.25 112 ILE A O 1
ATOM 897 N N . ARG A 1 113 ? 18.951 11.586 3.761 1.00 79.75 113 ARG A N 1
ATOM 898 C CA . ARG A 1 113 ? 19.534 10.972 2.575 1.00 79.75 113 ARG A CA 1
ATOM 899 C C . ARG A 1 113 ? 18.827 9.667 2.231 1.00 79.75 113 ARG A C 1
ATOM 901 O O . ARG A 1 113 ? 18.468 9.476 1.077 1.00 79.75 113 ARG A O 1
ATOM 908 N N . ASN A 1 114 ? 18.624 8.785 3.212 1.00 80.81 114 ASN A N 1
ATOM 909 C CA . ASN A 1 114 ? 17.909 7.519 3.044 1.00 80.81 114 ASN A CA 1
ATOM 910 C C . ASN A 1 114 ? 17.184 7.119 4.329 1.00 80.81 114 ASN A C 1
ATOM 912 O O . ASN A 1 114 ? 17.591 7.474 5.429 1.00 80.81 114 ASN A O 1
ATOM 916 N N . TYR A 1 115 ? 16.154 6.299 4.175 1.00 86.00 115 TYR A N 1
ATOM 917 C CA . TYR A 1 115 ? 15.532 5.543 5.252 1.00 86.00 115 TYR A CA 1
ATOM 918 C C . TYR A 1 115 ? 15.554 4.067 4.852 1.00 86.00 115 TYR A C 1
ATOM 920 O O . TYR A 1 115 ? 15.209 3.709 3.721 1.00 86.00 115 TYR A O 1
ATOM 928 N N . ILE A 1 116 ? 16.056 3.233 5.755 1.00 90.12 116 ILE A N 1
ATOM 929 C CA . ILE A 1 116 ? 16.484 1.864 5.487 1.00 90.12 116 ILE A CA 1
ATOM 930 C C . ILE A 1 116 ? 15.786 0.946 6.483 1.00 90.12 116 ILE A C 1
ATOM 932 O O . ILE A 1 116 ? 15.932 1.128 7.687 1.00 90.12 116 ILE A O 1
ATOM 936 N N . SER A 1 117 ? 15.095 -0.074 5.986 1.00 93.56 117 SER A N 1
ATOM 937 C CA . SER A 1 117 ? 14.551 -1.142 6.829 1.00 93.56 117 SER A CA 1
ATOM 938 C C . SER A 1 117 ? 15.427 -2.380 6.723 1.00 93.56 117 SER A C 1
ATOM 940 O O . SER A 1 117 ? 15.797 -2.780 5.618 1.00 93.56 117 SER A O 1
ATOM 942 N N . LYS A 1 118 ? 15.722 -3.031 7.846 1.00 94.94 118 LYS A N 1
ATOM 943 C CA . LYS A 1 118 ? 16.238 -4.402 7.854 1.00 94.94 118 LYS A CA 1
ATOM 944 C C . LYS A 1 118 ? 15.085 -5.343 8.144 1.00 94.94 118 LYS A C 1
ATOM 946 O O . LYS A 1 118 ? 14.461 -5.254 9.196 1.00 94.94 118 LYS A O 1
ATOM 951 N N . LEU A 1 119 ? 14.787 -6.221 7.198 1.00 95.25 119 LEU A N 1
ATOM 952 C CA . LEU A 1 119 ? 13.646 -7.123 7.266 1.00 95.25 119 LEU A CA 1
ATOM 953 C C . LEU A 1 119 ? 14.106 -8.564 7.419 1.00 95.25 119 LEU A C 1
ATOM 955 O O . LEU A 1 119 ? 15.048 -8.991 6.751 1.00 95.25 119 LEU A O 1
ATOM 959 N N . ARG A 1 120 ? 13.391 -9.334 8.233 1.00 96.69 120 ARG A N 1
ATOM 960 C CA . ARG A 1 120 ? 13.476 -10.794 8.235 1.00 96.69 120 ARG A CA 1
ATOM 961 C C . ARG A 1 120 ? 12.217 -11.373 7.614 1.00 96.69 120 ARG A C 1
ATOM 963 O O . ARG A 1 120 ? 11.118 -10.860 7.824 1.00 96.69 120 ARG A O 1
ATOM 970 N N . PHE A 1 121 ? 12.385 -12.463 6.880 1.00 96.06 121 PHE A N 1
ATOM 971 C CA . PHE A 1 121 ? 11.286 -13.207 6.280 1.00 96.06 121 PHE A CA 1
ATOM 972 C C . PHE A 1 121 ? 11.200 -14.578 6.935 1.00 96.06 121 PHE A C 1
ATOM 974 O O . PHE A 1 121 ? 12.232 -15.194 7.208 1.00 96.06 121 PHE A O 1
ATOM 981 N N . LEU A 1 122 ? 9.992 -15.065 7.198 1.00 95.19 122 LEU A N 1
ATOM 982 C CA . LEU A 1 122 ? 9.814 -16.422 7.698 1.00 95.19 122 LEU A CA 1
ATOM 983 C C . LEU A 1 122 ? 9.805 -17.394 6.514 1.00 95.19 122 LEU A C 1
ATOM 985 O O . LEU A 1 122 ? 8.950 -17.300 5.634 1.00 95.19 122 LEU A O 1
ATOM 989 N N . LYS A 1 123 ? 10.754 -18.333 6.497 1.00 94.00 123 LYS A N 1
ATOM 990 C CA . LYS A 1 123 ? 10.870 -19.377 5.476 1.00 94.00 123 LYS A CA 1
ATOM 991 C C . LYS A 1 123 ? 11.042 -20.733 6.149 1.00 94.00 123 LYS A C 1
ATOM 993 O O . LYS A 1 123 ? 11.937 -20.894 6.971 1.00 94.00 123 LYS A O 1
ATOM 998 N N . ASP A 1 124 ? 10.189 -21.698 5.812 1.00 92.56 124 ASP A N 1
ATOM 999 C CA . ASP A 1 124 ? 10.267 -23.070 6.338 1.00 92.56 124 ASP A CA 1
ATOM 1000 C C . ASP A 1 124 ? 10.331 -23.115 7.884 1.00 92.56 124 ASP A C 1
ATOM 1002 O O . ASP A 1 124 ? 11.101 -23.862 8.486 1.00 92.56 124 ASP A O 1
ATOM 1006 N N . GLY A 1 125 ? 9.556 -22.237 8.538 1.00 92.94 125 GLY A N 1
ATOM 1007 C CA . GLY A 1 125 ? 9.500 -22.108 9.999 1.00 92.94 125 GLY A CA 1
ATOM 1008 C C . GLY A 1 125 ? 10.699 -21.405 10.649 1.00 92.94 125 GLY A C 1
ATOM 1009 O O . GLY A 1 125 ? 10.740 -21.298 11.873 1.00 92.94 125 GLY A O 1
ATOM 1010 N N . LYS A 1 126 ? 11.666 -20.902 9.871 1.00 95.31 126 LYS A N 1
ATOM 1011 C CA . LYS A 1 126 ? 12.850 -20.191 10.373 1.00 95.31 126 LYS A CA 1
ATOM 1012 C C . LYS A 1 126 ? 12.935 -18.781 9.802 1.00 95.31 126 LYS A C 1
ATOM 1014 O O . LYS A 1 126 ? 12.683 -18.551 8.621 1.00 95.31 126 LYS A O 1
ATOM 1019 N N . TRP A 1 127 ? 13.299 -17.822 10.648 1.00 96.56 127 TRP A N 1
ATOM 1020 C CA . TRP A 1 127 ? 13.577 -16.463 10.195 1.00 96.56 127 TRP A CA 1
ATOM 1021 C C . TRP A 1 127 ? 14.875 -16.437 9.393 1.00 96.56 127 TRP A C 1
ATOM 1023 O O . TRP A 1 127 ? 15.885 -16.996 9.820 1.00 96.56 127 TRP A O 1
ATOM 1033 N N . THR A 1 128 ? 14.851 -15.786 8.234 1.00 96.25 128 THR A N 1
ATOM 1034 C CA . THR A 1 128 ? 16.060 -15.551 7.445 1.00 96.25 128 THR A CA 1
ATOM 1035 C C . THR A 1 128 ? 16.999 -14.573 8.144 1.00 96.25 128 THR A C 1
ATOM 1037 O O . THR A 1 128 ? 16.594 -13.815 9.030 1.00 96.25 128 THR A O 1
ATOM 1040 N N . GLU A 1 129 ? 18.234 -14.5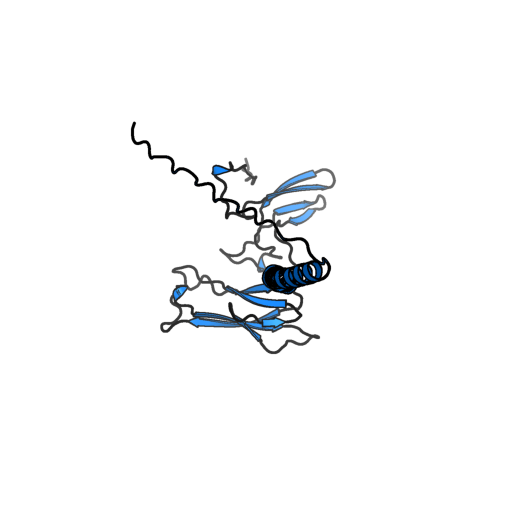08 7.649 1.00 95.56 129 GLU A N 1
ATOM 1041 C CA . GLU A 1 129 ? 19.117 -13.379 7.930 1.00 95.56 129 GLU A CA 1
ATOM 1042 C C . GLU A 1 129 ? 18.460 -12.043 7.535 1.00 95.56 129 GLU A C 1
ATOM 1044 O O . GLU A 1 129 ? 17.689 -12.009 6.558 1.00 95.56 129 GLU A O 1
ATOM 1049 N N . PRO A 1 130 ? 18.748 -10.948 8.267 1.00 95.06 130 PRO A N 1
ATOM 1050 C CA . PRO A 1 130 ? 18.231 -9.627 7.947 1.00 95.06 130 PRO A CA 1
ATOM 1051 C C . PRO A 1 130 ? 18.627 -9.191 6.535 1.00 95.06 130 PRO A C 1
ATOM 1053 O O . PRO A 1 130 ? 19.799 -9.211 6.155 1.00 95.06 130 PRO A O 1
ATOM 1056 N N . ARG A 1 131 ? 17.643 -8.746 5.757 1.00 94.25 131 ARG A N 1
ATOM 1057 C CA . ARG A 1 131 ? 17.835 -8.180 4.422 1.00 94.25 131 ARG A CA 1
ATOM 1058 C C . ARG A 1 131 ? 17.546 -6.691 4.431 1.00 94.25 131 ARG A C 1
ATOM 1060 O O . ARG A 1 131 ? 16.533 -6.242 4.961 1.00 94.25 131 ARG A O 1
ATOM 1067 N N . THR A 1 132 ? 18.434 -5.929 3.811 1.00 93.94 132 THR A N 1
ATOM 1068 C CA . THR A 1 132 ? 18.337 -4.472 3.741 1.00 93.94 132 THR A CA 1
ATOM 1069 C C . THR A 1 132 ? 17.399 -4.044 2.617 1.00 93.94 132 THR A C 1
ATOM 1071 O O . THR A 1 132 ? 17.602 -4.405 1.460 1.00 93.94 132 THR A O 1
ATOM 1074 N N . VAL A 1 133 ? 16.414 -3.212 2.940 1.00 91.69 133 VAL A N 1
ATOM 1075 C CA . VAL A 1 133 ? 15.462 -2.628 1.993 1.00 91.69 133 VAL A CA 1
ATOM 1076 C C . VAL A 1 133 ? 15.585 -1.111 2.001 1.00 91.69 133 VAL A C 1
ATOM 1078 O O . VAL A 1 133 ? 15.585 -0.471 3.053 1.00 91.69 133 VAL A O 1
ATOM 1081 N N . ARG A 1 134 ? 15.702 -0.532 0.802 1.00 88.75 134 ARG A N 1
ATOM 1082 C CA . ARG A 1 134 ? 15.827 0.914 0.566 1.00 88.75 134 ARG A CA 1
ATOM 1083 C C . ARG A 1 134 ? 14.872 1.342 -0.545 1.00 88.75 134 ARG A C 1
ATOM 1085 O O . ARG A 1 134 ? 14.424 0.505 -1.323 1.00 88.75 134 ARG A O 1
ATOM 1092 N N . VAL A 1 135 ? 14.613 2.645 -0.664 1.00 79.25 135 VAL A N 1
ATOM 1093 C CA . VAL A 1 135 ? 13.719 3.209 -1.701 1.00 79.25 135 VAL A CA 1
ATOM 1094 C C . VAL A 1 135 ? 14.169 2.796 -3.107 1.00 79.25 135 VAL A C 1
ATOM 1096 O O . VAL A 1 135 ? 13.381 2.285 -3.892 1.00 79.25 135 VAL A O 1
ATOM 1099 N N . ASN A 1 136 ? 15.470 2.922 -3.382 1.00 82.00 136 ASN A N 1
ATOM 1100 C CA . ASN A 1 136 ? 16.077 2.586 -4.677 1.00 82.00 136 ASN A CA 1
ATOM 1101 C C . ASN A 1 136 ? 16.884 1.277 -4.647 1.00 82.00 136 ASN A C 1
ATOM 1103 O O . ASN A 1 136 ? 17.650 0.993 -5.561 1.00 82.00 136 ASN A O 1
ATOM 1107 N N . GLY A 1 137 ? 16.745 0.492 -3.577 1.00 85.56 137 GLY A N 1
ATOM 1108 C CA . GLY A 1 137 ? 17.445 -0.777 -3.383 1.00 85.56 137 GLY A CA 1
ATOM 1109 C C . GLY A 1 137 ? 16.457 -1.832 -2.909 1.00 85.56 137 GLY A C 1
ATOM 1110 O O . GLY A 1 137 ? 16.452 -2.149 -1.716 1.00 85.56 137 GLY A O 1
ATOM 1111 N N . PRO A 1 138 ? 15.565 -2.303 -3.797 1.00 89.00 138 PRO A N 1
ATOM 1112 C CA . PRO A 1 138 ? 14.550 -3.264 -3.419 1.00 89.00 138 PRO A CA 1
ATOM 1113 C C . PRO A 1 138 ? 15.176 -4.649 -3.211 1.00 89.00 138 PRO A C 1
ATOM 1115 O O . PRO A 1 138 ? 16.148 -5.008 -3.873 1.00 89.00 138 PRO A O 1
ATOM 1118 N N . THR A 1 139 ? 14.602 -5.436 -2.305 1.00 92.00 139 THR A N 1
ATOM 1119 C CA . THR A 1 139 ? 15.002 -6.827 -2.055 1.00 92.00 139 THR A CA 1
ATOM 1120 C C . THR A 1 139 ? 13.958 -7.774 -2.620 1.00 92.00 139 THR A C 1
ATOM 1122 O O . THR A 1 139 ? 12.761 -7.558 -2.445 1.00 92.00 139 THR A O 1
ATOM 1125 N N . GLU A 1 140 ? 14.406 -8.856 -3.250 1.00 92.31 140 GLU A N 1
ATOM 1126 C CA . GLU A 1 140 ? 13.527 -9.930 -3.698 1.00 92.31 140 GLU A CA 1
ATOM 1127 C C . GLU A 1 140 ? 13.386 -11.023 -2.627 1.00 92.31 140 GLU A C 1
ATOM 1129 O O . GLU A 1 140 ? 14.375 -11.468 -2.028 1.00 92.31 140 GLU A O 1
ATOM 1134 N N . PHE A 1 141 ? 12.154 -11.478 -2.401 1.00 92.56 141 PHE A N 1
ATOM 1135 C CA . PHE A 1 141 ? 11.855 -12.665 -1.608 1.00 92.56 141 PHE A CA 1
ATOM 1136 C C . PHE A 1 141 ? 10.551 -13.320 -2.090 1.00 92.56 141 PHE A C 1
ATOM 1138 O O . PHE A 1 141 ? 9.546 -12.646 -2.293 1.00 92.56 141 PHE A O 1
ATOM 1145 N N . GLY A 1 142 ? 10.559 -14.643 -2.291 1.00 88.19 142 GLY A N 1
ATOM 1146 C CA . GLY A 1 142 ? 9.353 -15.400 -2.655 1.00 88.19 142 GLY A CA 1
ATOM 1147 C C . GLY A 1 142 ? 8.690 -14.985 -3.978 1.00 88.19 142 GLY A C 1
ATOM 1148 O O . GLY A 1 142 ? 7.482 -15.137 -4.107 1.00 88.19 142 GLY A O 1
ATOM 1149 N N . GLY A 1 143 ? 9.443 -14.428 -4.936 1.00 88.94 143 GLY A N 1
ATOM 1150 C CA . GLY A 1 143 ? 8.905 -13.902 -6.202 1.00 88.94 143 GLY A CA 1
ATOM 1151 C C . GLY A 1 143 ? 8.300 -12.494 -6.105 1.00 88.94 143 GLY A C 1
ATOM 1152 O O . GLY A 1 143 ? 7.746 -11.988 -7.081 1.00 88.94 143 GLY A O 1
ATOM 1153 N N . TYR A 1 144 ? 8.423 -11.844 -4.947 1.00 91.69 144 TYR A N 1
ATOM 1154 C CA . TYR A 1 144 ? 7.983 -10.473 -4.716 1.00 91.69 144 TYR A CA 1
ATOM 1155 C C . TYR A 1 144 ? 9.171 -9.554 -4.465 1.00 91.69 144 TYR A C 1
ATOM 1157 O O . TYR A 1 144 ? 10.200 -9.949 -3.916 1.00 91.69 144 TYR A O 1
ATOM 1165 N N . TRP A 1 145 ? 8.994 -8.298 -4.852 1.00 91.56 145 TRP A N 1
ATOM 1166 C CA . TRP A 1 145 ? 9.935 -7.217 -4.627 1.00 91.56 145 TRP A CA 1
ATOM 1167 C C . TRP A 1 145 ? 9.437 -6.341 -3.489 1.00 91.56 145 TRP A C 1
ATOM 1169 O O . TRP A 1 145 ? 8.323 -5.817 -3.527 1.00 91.56 145 TRP A O 1
ATOM 1179 N N . TYR A 1 146 ? 10.306 -6.169 -2.505 1.00 92.75 146 TYR A N 1
ATOM 1180 C CA . TYR A 1 146 ? 10.089 -5.373 -1.315 1.00 92.75 146 TYR A CA 1
ATOM 1181 C C . TYR A 1 146 ? 10.911 -4.101 -1.421 1.00 92.75 146 TYR A C 1
ATOM 1183 O O . TYR A 1 146 ? 12.123 -4.156 -1.633 1.00 92.75 146 TYR A O 1
ATOM 1191 N N . PHE A 1 147 ? 10.258 -2.957 -1.282 1.00 91.62 147 PHE A N 1
ATOM 1192 C CA . PHE A 1 147 ? 10.904 -1.655 -1.367 1.00 91.62 147 PHE A CA 1
ATOM 1193 C C . PHE A 1 147 ? 10.362 -0.717 -0.306 1.00 91.62 147 PHE A C 1
ATOM 1195 O O . PHE A 1 147 ? 9.227 -0.829 0.152 1.00 91.62 147 PHE A O 1
ATOM 1202 N N . GLN A 1 148 ? 11.192 0.234 0.083 1.00 90.44 148 GLN A N 1
ATOM 1203 C CA . GLN A 1 148 ? 10.801 1.213 1.074 1.00 90.44 148 GLN A CA 1
ATOM 1204 C C . GLN A 1 148 ? 9.881 2.245 0.413 1.00 90.44 148 GLN A C 1
ATOM 1206 O O . GLN A 1 148 ? 10.311 2.946 -0.500 1.00 90.44 148 GLN A O 1
ATOM 1211 N N . SER A 1 149 ? 8.620 2.316 0.843 1.00 87.56 149 SER A N 1
ATOM 1212 C CA . SER A 1 149 ? 7.619 3.206 0.230 1.00 87.56 149 SER A CA 1
ATOM 1213 C C . SER A 1 149 ? 7.435 4.507 1.005 1.00 87.56 149 SER A C 1
ATOM 1215 O O . SER A 1 149 ? 7.252 5.563 0.408 1.00 87.56 149 SER A O 1
ATOM 1217 N N . MET A 1 150 ? 7.508 4.439 2.336 1.00 88.19 150 MET A N 1
ATOM 1218 C CA . MET A 1 150 ? 7.364 5.593 3.219 1.00 88.19 150 MET A CA 1
ATOM 1219 C C . MET A 1 150 ? 7.914 5.288 4.614 1.00 88.19 150 MET A C 1
ATOM 1221 O O . MET A 1 150 ? 8.260 4.153 4.953 1.00 88.19 150 MET A O 1
ATOM 1225 N N . TRP A 1 151 ? 7.975 6.312 5.449 1.00 87.56 151 TRP A N 1
ATOM 1226 C CA . TRP A 1 151 ? 8.212 6.189 6.880 1.00 87.56 151 TRP A CA 1
ATOM 1227 C C . TRP A 1 151 ? 7.441 7.290 7.601 1.00 87.56 151 TRP A C 1
ATOM 1229 O O . TRP A 1 151 ? 7.061 8.296 6.994 1.00 87.56 151 TRP A O 1
ATOM 1239 N N . ASP A 1 152 ? 7.184 7.087 8.886 1.00 86.56 152 ASP A N 1
ATOM 1240 C CA . ASP A 1 152 ? 6.425 8.028 9.694 1.00 86.56 152 ASP A CA 1
ATOM 1241 C C . ASP A 1 152 ? 7.261 9.261 10.060 1.00 86.56 152 ASP A C 1
ATOM 1243 O O . ASP A 1 152 ? 7.824 9.359 11.148 1.00 86.56 152 ASP A O 1
ATOM 1247 N N . LYS A 1 153 ? 7.384 10.221 9.141 1.00 83.00 153 LYS A N 1
ATOM 1248 C CA . LYS A 1 153 ? 8.118 11.463 9.409 1.00 83.00 153 LYS A CA 1
ATOM 1249 C C . LYS A 1 153 ? 7.432 12.265 10.529 1.00 83.00 153 LYS A C 1
ATOM 1251 O O . LYS A 1 153 ? 6.243 12.561 10.380 1.00 83.00 153 LYS A O 1
ATOM 1256 N N . PRO A 1 154 ? 8.155 12.719 11.574 1.00 79.75 154 PRO A N 1
ATOM 1257 C CA . PRO A 1 154 ? 7.632 13.668 12.554 1.00 79.75 154 PRO A CA 1
ATOM 1258 C C . PRO A 1 154 ? 7.023 14.929 11.907 1.00 79.75 154 PRO A C 1
ATOM 1260 O O . PRO A 1 154 ? 7.587 15.449 10.934 1.00 79.75 154 PRO A O 1
ATOM 1263 N N . PRO A 1 155 ? 5.893 15.442 12.424 1.00 74.50 155 PRO A N 1
ATOM 1264 C CA . PRO A 1 155 ? 5.313 16.705 11.988 1.00 74.50 155 PRO A CA 1
ATOM 1265 C C . PRO A 1 155 ? 6.310 17.858 12.138 1.00 74.50 155 PRO A C 1
ATOM 1267 O O . PRO A 1 155 ? 7.154 17.870 13.037 1.00 74.50 155 PRO A O 1
ATOM 1270 N N . ASN A 1 156 ? 6.208 18.854 11.257 1.00 69.25 156 ASN A N 1
ATOM 1271 C CA . ASN A 1 156 ? 7.090 20.019 11.304 1.00 69.25 156 ASN A CA 1
ATOM 1272 C C . ASN A 1 156 ? 6.948 20.729 12.666 1.00 69.25 156 ASN A C 1
ATOM 1274 O O . ASN A 1 156 ? 5.839 21.058 13.078 1.00 69.25 156 ASN A O 1
ATOM 1278 N N . GLY A 1 157 ? 8.068 20.957 13.358 1.00 65.00 157 GLY A N 1
ATOM 1279 C CA . GLY A 1 157 ? 8.088 21.614 14.671 1.00 65.00 157 GLY A CA 1
ATOM 1280 C C . GLY A 1 157 ? 7.741 20.716 15.866 1.00 65.00 157 GLY A C 1
ATOM 1281 O O . GLY A 1 157 ? 7.811 21.187 16.996 1.00 65.00 157 GLY A O 1
ATOM 1282 N N . MET A 1 158 ? 7.420 19.433 15.653 1.00 67.50 158 MET A N 1
ATOM 1283 C CA . MET A 1 158 ? 7.126 18.474 16.728 1.00 67.50 158 MET A CA 1
ATOM 1284 C C . MET A 1 158 ? 7.956 17.191 16.561 1.00 67.50 158 MET A C 1
ATOM 1286 O O . MET A 1 158 ? 7.486 16.222 15.961 1.00 67.50 158 MET A O 1
ATOM 1290 N N . PRO A 1 159 ? 9.185 17.142 17.115 1.00 64.00 159 PRO A N 1
ATOM 1291 C CA . PRO A 1 159 ? 10.091 16.000 16.952 1.00 64.00 159 PRO A CA 1
ATOM 1292 C C . PRO A 1 159 ? 9.542 14.676 17.504 1.00 64.00 159 PRO A C 1
ATOM 1294 O O . PRO A 1 159 ? 9.989 13.614 17.087 1.00 64.00 159 PRO A O 1
ATOM 1297 N N . GLN A 1 160 ? 8.581 14.738 18.432 1.00 61.97 160 GLN A N 1
ATOM 1298 C CA . GLN A 1 160 ? 8.052 13.584 19.167 1.00 61.97 160 GLN A CA 1
ATOM 1299 C C . GLN A 1 160 ? 6.815 12.931 18.510 1.00 61.97 160 GLN A C 1
ATOM 1301 O O . GLN A 1 160 ? 6.367 11.890 18.971 1.00 61.97 160 GLN A O 1
ATOM 1306 N N . GLY A 1 161 ? 6.250 13.511 17.441 1.00 67.44 161 GLY A N 1
ATOM 1307 C CA . GLY A 1 161 ? 4.978 13.068 16.833 1.00 67.44 161 GLY A CA 1
ATOM 1308 C C . GLY A 1 161 ? 5.096 12.104 15.641 1.00 67.44 161 GLY A C 1
ATOM 1309 O O . GLY A 1 161 ? 4.226 12.106 14.766 1.00 67.44 161 GLY A O 1
ATOM 1310 N N . GLY A 1 162 ? 6.191 11.349 15.536 1.00 76.56 162 GLY A N 1
ATOM 1311 C CA . GLY A 1 162 ? 6.445 10.422 14.428 1.00 76.56 162 GLY A CA 1
ATOM 1312 C C . GLY A 1 162 ? 7.452 9.332 14.796 1.00 76.56 162 GLY A C 1
ATOM 1313 O O . GLY A 1 162 ? 7.753 9.147 15.968 1.00 76.56 162 GLY A O 1
ATOM 1314 N N . MET A 1 163 ? 8.018 8.667 13.787 1.00 80.19 163 MET A N 1
ATOM 1315 C CA . MET A 1 163 ? 8.987 7.562 13.885 1.00 80.19 163 MET A CA 1
ATOM 1316 C C . MET A 1 163 ? 8.404 6.235 14.391 1.00 80.19 163 MET A C 1
ATOM 1318 O O . MET A 1 163 ? 9.148 5.376 14.851 1.00 80.19 163 MET A O 1
ATOM 1322 N N . ASN A 1 164 ? 7.091 6.033 14.272 1.00 83.88 164 ASN A N 1
ATOM 1323 C CA . ASN A 1 164 ? 6.425 4.860 14.854 1.00 83.88 164 ASN A CA 1
ATOM 1324 C C . ASN A 1 164 ? 6.326 3.671 13.897 1.00 83.88 164 ASN A C 1
ATOM 1326 O O . ASN A 1 164 ? 6.168 2.533 14.329 1.00 83.88 164 ASN A O 1
ATOM 1330 N N . TYR A 1 165 ? 6.377 3.923 12.590 1.00 86.50 165 TYR A N 1
ATOM 1331 C CA . TYR A 1 165 ? 6.239 2.876 11.588 1.00 86.50 165 TYR A CA 1
ATOM 1332 C C . TYR A 1 165 ? 7.006 3.204 10.310 1.00 86.50 165 TYR A C 1
ATOM 1334 O O . TYR A 1 165 ? 7.367 4.348 10.010 1.00 86.50 165 TYR A O 1
ATOM 1342 N N . THR A 1 166 ? 7.199 2.164 9.509 1.00 89.69 166 THR A N 1
ATOM 1343 C CA . THR A 1 166 ? 7.670 2.267 8.136 1.00 89.69 166 THR A CA 1
ATOM 1344 C C . THR A 1 166 ? 6.670 1.625 7.185 1.00 89.69 166 THR A C 1
ATOM 1346 O O . THR A 1 166 ? 6.031 0.629 7.515 1.00 89.69 166 THR A O 1
ATOM 1349 N N . GLY A 1 167 ? 6.504 2.222 6.008 1.00 89.75 167 GLY A N 1
ATOM 1350 C CA . GLY A 1 167 ? 5.693 1.660 4.943 1.00 89.75 167 GLY A CA 1
ATOM 1351 C C . GLY A 1 167 ? 6.543 0.822 4.002 1.00 89.75 167 GLY A C 1
ATOM 1352 O O . GLY A 1 167 ? 7.421 1.335 3.298 1.00 89.75 167 GLY A O 1
ATOM 1353 N N . LEU A 1 168 ? 6.211 -0.459 3.931 1.00 91.62 168 LEU A N 1
ATOM 1354 C CA . LEU A 1 168 ? 6.815 -1.413 3.017 1.00 91.62 168 LEU A CA 1
ATOM 1355 C C . LEU A 1 168 ? 5.941 -1.563 1.768 1.00 91.62 168 LEU A C 1
ATOM 1357 O O . LEU A 1 168 ? 4.791 -1.988 1.852 1.00 91.62 168 LEU A O 1
ATOM 1361 N N . GLY A 1 169 ? 6.495 -1.222 0.610 1.00 91.31 169 GLY A N 1
ATOM 1362 C CA . GLY A 1 169 ? 5.894 -1.521 -0.681 1.00 91.31 169 GLY A CA 1
ATOM 1363 C C . GLY A 1 169 ? 6.195 -2.962 -1.076 1.00 91.31 169 GLY A C 1
ATOM 1364 O O . GLY A 1 169 ? 7.340 -3.409 -0.975 1.00 91.31 169 GLY A O 1
ATOM 1365 N N . VAL A 1 170 ? 5.172 -3.682 -1.535 1.00 91.62 170 VAL A N 1
ATOM 1366 C CA . VAL A 1 170 ? 5.282 -5.066 -2.008 1.00 91.62 170 VAL A CA 1
ATOM 1367 C C . VAL A 1 170 ? 4.685 -5.142 -3.402 1.00 91.62 170 VAL A C 1
ATOM 1369 O O . VAL A 1 170 ? 3.554 -4.711 -3.619 1.00 91.62 170 VAL A O 1
ATOM 1372 N N . GLY A 1 171 ? 5.442 -5.673 -4.357 1.00 89.50 171 GLY A N 1
ATOM 1373 C CA . GLY A 1 171 ? 4.993 -5.775 -5.740 1.00 89.50 171 GLY A CA 1
ATOM 1374 C C . GLY A 1 171 ? 5.569 -6.981 -6.464 1.00 89.50 171 GLY A C 1
ATOM 1375 O O . GLY A 1 171 ? 6.597 -7.532 -6.082 1.00 89.50 171 GLY A O 1
ATOM 1376 N N . ASN A 1 172 ? 4.904 -7.373 -7.543 1.00 89.50 172 ASN A N 1
ATOM 1377 C CA . ASN A 1 172 ? 5.372 -8.394 -8.472 1.00 89.50 172 ASN A CA 1
ATOM 1378 C C . ASN A 1 172 ? 5.755 -7.721 -9.804 1.00 89.50 172 ASN A C 1
ATOM 1380 O O . ASN A 1 172 ? 5.143 -6.732 -10.204 1.00 89.50 172 ASN A O 1
ATOM 1384 N N . ARG A 1 173 ? 6.770 -8.248 -10.497 1.00 85.00 173 ARG A N 1
ATOM 1385 C CA . ARG A 1 173 ? 7.256 -7.752 -11.794 1.00 85.00 173 ARG A CA 1
ATOM 1386 C C . ARG A 1 173 ? 6.855 -8.618 -12.992 1.00 85.00 173 ARG A C 1
ATOM 1388 O O . ARG A 1 173 ? 7.309 -8.342 -14.096 1.00 85.00 173 ARG A O 1
ATOM 1395 N N . ASN A 1 174 ? 5.973 -9.604 -12.829 1.00 85.81 174 ASN A N 1
ATOM 1396 C CA . ASN A 1 174 ? 5.549 -10.490 -13.922 1.00 85.81 174 ASN A CA 1
ATOM 1397 C C . ASN A 1 174 ? 5.043 -9.734 -15.168 1.00 85.81 174 ASN A C 1
ATOM 1399 O O . ASN A 1 174 ? 5.361 -10.118 -16.291 1.00 85.81 174 ASN A O 1
ATOM 1403 N N . GLY A 1 175 ? 4.320 -8.621 -14.991 1.00 85.44 175 GLY A N 1
ATOM 1404 C CA . GLY A 1 175 ? 3.829 -7.802 -16.108 1.00 85.44 175 GLY A CA 1
ATOM 1405 C C . GLY A 1 175 ? 4.930 -7.108 -16.922 1.00 85.44 175 GLY A C 1
ATOM 1406 O O . GLY A 1 175 ? 4.738 -6.836 -18.107 1.00 85.44 175 GLY A O 1
ATOM 1407 N N . VAL A 1 176 ? 6.105 -6.874 -16.329 1.00 87.94 176 VAL A N 1
ATOM 1408 C CA . VAL A 1 176 ? 7.238 -6.220 -17.005 1.00 87.94 176 VAL A CA 1
ATOM 1409 C C . VAL A 1 176 ? 7.739 -7.072 -18.171 1.00 87.94 176 VAL A C 1
ATOM 1411 O O . VAL A 1 176 ? 8.102 -6.529 -19.211 1.00 87.94 176 VAL A O 1
ATOM 1414 N N . TYR A 1 177 ? 7.693 -8.402 -18.058 1.00 89.69 177 TYR A N 1
ATOM 1415 C CA . TYR A 1 177 ? 8.097 -9.293 -19.149 1.00 89.69 177 TYR A CA 1
ATOM 1416 C C . TYR A 1 177 ? 7.184 -9.169 -20.371 1.00 89.69 177 TYR A C 1
ATOM 1418 O O . TYR A 1 177 ? 7.669 -9.156 -21.500 1.00 89.69 177 TYR A O 1
ATOM 1426 N N . VAL A 1 178 ? 5.875 -9.007 -20.158 1.00 93.69 178 VAL A N 1
ATOM 1427 C CA . VAL A 1 178 ? 4.907 -8.797 -21.246 1.00 93.69 178 VAL A CA 1
ATOM 1428 C C . VAL A 1 178 ? 5.158 -7.453 -21.933 1.00 93.69 178 VAL A C 1
ATOM 1430 O O . VAL A 1 178 ? 5.164 -7.377 -23.161 1.00 93.69 178 VAL A O 1
ATOM 1433 N N . GLN A 1 179 ? 5.435 -6.402 -21.157 1.00 94.00 179 GLN A N 1
ATOM 1434 C CA . GLN A 1 179 ? 5.798 -5.088 -21.697 1.00 94.00 179 GLN A CA 1
ATOM 1435 C C . GLN A 1 179 ? 7.102 -5.143 -22.504 1.00 94.00 179 GLN A C 1
ATOM 1437 O O . GLN A 1 179 ? 7.158 -4.619 -23.616 1.00 94.00 179 GLN A O 1
ATOM 1442 N N . LEU A 1 180 ? 8.131 -5.819 -21.983 1.00 95.62 180 LEU A N 1
ATOM 1443 C CA . LEU A 1 180 ? 9.418 -5.990 -22.659 1.00 95.62 180 LEU A CA 1
ATOM 1444 C C . LEU A 1 180 ? 9.272 -6.780 -23.963 1.00 95.62 180 LEU A C 1
ATOM 1446 O O . LEU A 1 180 ? 9.896 -6.436 -24.967 1.00 95.62 180 LEU A O 1
ATOM 1450 N N . PHE A 1 181 ? 8.430 -7.813 -23.965 1.00 96.75 181 PHE A N 1
ATOM 1451 C CA . PHE A 1 181 ? 8.108 -8.578 -25.163 1.00 96.75 181 PHE A CA 1
ATOM 1452 C C . PHE A 1 181 ? 7.416 -7.705 -26.216 1.00 96.75 181 PHE A C 1
ATOM 1454 O O . PHE A 1 181 ? 7.859 -7.668 -27.362 1.00 96.75 181 PHE A O 1
ATOM 1461 N N . GLY A 1 182 ? 6.397 -6.932 -25.825 1.00 97.25 182 GLY A N 1
ATOM 1462 C CA . GLY A 1 182 ? 5.721 -5.990 -26.721 1.00 97.25 182 GLY A CA 1
ATOM 1463 C C . GLY A 1 182 ? 6.669 -4.936 -27.303 1.00 97.25 182 GLY A C 1
ATOM 1464 O O . GLY A 1 182 ? 6.669 -4.704 -28.512 1.00 97.25 182 GLY A O 1
ATOM 1465 N N . ALA A 1 183 ? 7.536 -4.354 -26.471 1.00 97.38 183 ALA A N 1
ATOM 1466 C CA . ALA A 1 183 ? 8.555 -3.406 -26.918 1.00 97.38 183 ALA A CA 1
ATOM 1467 C C . ALA A 1 183 ? 9.546 -4.054 -27.901 1.00 97.38 183 ALA A C 1
ATOM 1469 O O . ALA A 1 183 ? 9.876 -3.471 -28.933 1.00 97.38 183 ALA A O 1
ATOM 1470 N N . SER A 1 184 ? 9.968 -5.287 -27.620 1.00 97.56 184 SER A N 1
ATOM 1471 C CA . SER A 1 184 ? 10.879 -6.049 -28.478 1.00 97.56 184 SER A CA 1
ATOM 1472 C C . SER A 1 184 ? 10.245 -6.377 -29.835 1.00 97.56 184 SER A C 1
ATOM 1474 O O . SER A 1 184 ? 10.901 -6.224 -30.866 1.00 97.56 184 SER A O 1
ATOM 1476 N N . LEU A 1 185 ? 8.958 -6.744 -29.869 1.00 97.81 185 LEU A N 1
ATOM 1477 C CA . LEU A 1 185 ? 8.203 -6.935 -31.112 1.00 97.81 185 LEU A CA 1
ATOM 1478 C C . LEU A 1 185 ? 8.072 -5.639 -31.917 1.00 97.81 185 LEU A C 1
ATOM 1480 O O . LEU A 1 185 ? 8.225 -5.669 -33.137 1.00 97.81 185 LEU A O 1
ATOM 1484 N N . ALA A 1 186 ? 7.829 -4.504 -31.258 1.00 97.62 186 ALA A N 1
ATOM 1485 C CA . ALA A 1 186 ? 7.762 -3.208 -31.929 1.00 97.62 186 ALA A CA 1
ATOM 1486 C C . ALA A 1 186 ? 9.104 -2.848 -32.591 1.00 97.62 186 ALA A C 1
ATOM 1488 O O . ALA A 1 186 ? 9.138 -2.468 -33.763 1.00 97.62 186 ALA A O 1
ATOM 1489 N N . VAL A 1 187 ? 10.219 -3.038 -31.876 1.00 97.75 187 VAL A N 1
ATOM 1490 C CA . VAL A 1 187 ? 11.571 -2.824 -32.417 1.00 97.75 187 VAL A CA 1
ATOM 1491 C C . VAL A 1 187 ? 11.855 -3.773 -33.584 1.00 97.75 187 VAL A C 1
ATOM 1493 O O . VAL A 1 187 ? 12.286 -3.322 -34.646 1.00 97.75 187 VAL A O 1
ATOM 1496 N N . ALA A 1 188 ? 11.557 -5.065 -33.439 1.00 97.44 188 ALA A N 1
ATOM 1497 C CA . ALA A 1 188 ? 11.733 -6.045 -34.508 1.00 97.44 188 ALA A CA 1
ATOM 1498 C C . ALA A 1 188 ? 10.882 -5.713 -35.747 1.00 97.44 188 ALA A C 1
ATOM 1500 O O . ALA A 1 188 ? 11.372 -5.793 -36.874 1.00 97.44 188 ALA A O 1
ATOM 1501 N N . GLY A 1 189 ? 9.635 -5.276 -35.554 1.00 97.12 189 GLY A N 1
ATOM 1502 C CA . GLY A 1 189 ? 8.740 -4.845 -36.626 1.00 97.12 189 GLY A CA 1
ATOM 1503 C C . GLY A 1 189 ? 9.266 -3.625 -37.384 1.00 97.12 189 GLY A C 1
ATOM 1504 O O . GLY A 1 189 ? 9.189 -3.588 -38.615 1.00 97.12 189 GLY A O 1
ATOM 1505 N N . MET A 1 190 ? 9.867 -2.661 -36.678 1.00 97.50 190 MET A N 1
ATOM 1506 C CA . MET A 1 190 ? 10.546 -1.523 -37.306 1.00 97.50 190 MET A CA 1
ATOM 1507 C C . MET A 1 190 ? 11.769 -1.972 -38.111 1.00 97.50 190 MET A C 1
ATOM 1509 O O . MET A 1 190 ? 11.899 -1.591 -39.275 1.00 97.50 190 MET A O 1
ATOM 1513 N N . ILE A 1 191 ? 12.626 -2.832 -37.547 1.00 96.12 191 ILE A N 1
ATOM 1514 C CA . ILE A 1 191 ? 13.793 -3.374 -38.264 1.00 96.12 191 ILE A CA 1
ATOM 1515 C C . ILE A 1 191 ? 13.345 -4.107 -39.534 1.00 96.12 191 ILE A C 1
ATOM 1517 O O . ILE A 1 191 ? 13.872 -3.868 -40.624 1.00 96.12 191 ILE A O 1
ATOM 1521 N N . PHE A 1 192 ? 12.323 -4.956 -39.425 1.00 95.19 192 PHE A N 1
ATOM 1522 C CA . PHE A 1 192 ? 11.785 -5.678 -40.568 1.00 95.19 192 PHE A CA 1
ATOM 1523 C C . PHE A 1 192 ? 11.224 -4.732 -41.636 1.00 95.19 192 PHE A C 1
ATOM 1525 O O . PHE A 1 192 ? 11.549 -4.874 -42.815 1.00 95.19 192 PHE A O 1
ATOM 1532 N N . SER A 1 193 ? 10.424 -3.743 -41.238 1.00 94.19 193 SER A N 1
ATOM 1533 C CA . SER A 1 193 ? 9.738 -2.840 -42.169 1.00 94.19 193 SER A CA 1
ATOM 1534 C C . SER A 1 193 ? 10.688 -1.906 -42.914 1.00 94.19 193 SER A C 1
ATOM 1536 O O . SER A 1 193 ? 10.480 -1.664 -44.102 1.00 94.19 193 SER A O 1
ATOM 1538 N N . PHE A 1 194 ? 11.727 -1.401 -42.242 1.00 94.56 194 PHE A N 1
ATOM 1539 C CA . PHE A 1 194 ? 12.638 -0.407 -42.815 1.00 94.56 194 PHE A CA 1
ATOM 1540 C C . PHE A 1 194 ? 13.910 -0.995 -43.429 1.00 94.56 194 PHE A C 1
ATOM 1542 O O . PHE A 1 194 ? 14.472 -0.375 -44.328 1.00 94.56 194 PHE A O 1
ATOM 1549 N N . TYR A 1 195 ? 14.355 -2.181 -43.005 1.00 92.38 195 TYR A N 1
ATOM 1550 C CA . TYR A 1 195 ? 15.617 -2.754 -43.489 1.00 92.38 195 TYR A CA 1
ATOM 1551 C C . TYR A 1 195 ? 15.427 -4.055 -44.264 1.00 92.38 195 TYR A C 1
ATOM 1553 O O . TYR A 1 195 ? 16.024 -4.227 -45.324 1.00 92.38 195 TYR A O 1
ATOM 1561 N N . ILE A 1 196 ? 14.571 -4.963 -43.792 1.00 90.88 196 ILE A N 1
ATOM 1562 C CA . ILE A 1 196 ? 14.419 -6.283 -44.426 1.00 90.88 196 ILE A CA 1
ATOM 1563 C C . ILE A 1 196 ? 13.471 -6.206 -45.626 1.00 90.88 196 ILE A C 1
ATOM 1565 O O . ILE A 1 196 ? 13.845 -6.563 -46.746 1.00 90.88 196 ILE A O 1
ATOM 1569 N N . LYS A 1 197 ? 12.252 -5.699 -45.419 1.00 89.31 197 LYS A N 1
ATOM 1570 C CA . LYS A 1 197 ? 11.208 -5.615 -46.448 1.00 89.31 197 LYS A CA 1
ATOM 1571 C C . LYS A 1 197 ? 11.657 -4.838 -47.698 1.00 89.31 197 LYS A C 1
ATOM 1573 O O . LYS A 1 197 ? 11.415 -5.341 -48.795 1.00 89.31 197 LYS A O 1
ATOM 1578 N N . PRO A 1 198 ? 12.349 -3.683 -47.603 1.00 89.25 198 PRO A N 1
ATOM 1579 C CA . PRO A 1 198 ? 12.799 -2.962 -48.794 1.00 89.25 198 PRO A CA 1
ATOM 1580 C C . PRO A 1 198 ? 13.850 -3.736 -49.595 1.00 89.25 198 PRO A C 1
ATOM 1582 O O . PRO A 1 198 ? 13.845 -3.684 -50.821 1.00 89.25 198 PRO A O 1
ATOM 1585 N N . VAL A 1 199 ? 14.731 -4.489 -48.928 1.00 90.06 199 VAL A N 1
ATOM 1586 C CA . VAL A 1 199 ? 15.746 -5.317 -49.599 1.00 90.06 199 VAL A CA 1
ATOM 1587 C C . VAL A 1 199 ? 15.105 -6.507 -50.308 1.00 90.06 199 VAL A C 1
ATOM 1589 O O . VAL A 1 199 ? 15.472 -6.803 -51.445 1.00 90.06 199 VAL A O 1
ATOM 1592 N N . LEU A 1 200 ? 14.140 -7.173 -49.668 1.00 85.88 200 LEU A N 1
ATOM 1593 C CA . LEU A 1 200 ? 13.394 -8.272 -50.288 1.00 85.88 200 LEU A CA 1
ATOM 1594 C C . LEU A 1 200 ? 12.635 -7.792 -51.526 1.00 85.88 200 LEU A C 1
ATOM 1596 O O . LEU A 1 200 ? 12.799 -8.372 -52.596 1.00 85.88 200 LEU A O 1
ATOM 1600 N N . ARG A 1 201 ? 11.931 -6.663 -51.415 1.00 86.25 201 ARG A N 1
ATOM 1601 C CA . ARG A 1 201 ? 11.219 -6.055 -52.541 1.00 86.25 201 ARG A CA 1
ATOM 1602 C C . ARG A 1 201 ? 12.156 -5.690 -53.700 1.00 86.25 201 ARG A C 1
ATOM 1604 O O . ARG A 1 201 ? 11.857 -6.011 -54.842 1.00 86.25 201 ARG A O 1
ATOM 1611 N N . ARG A 1 202 ? 13.335 -5.112 -53.426 1.00 84.50 202 ARG A N 1
ATOM 1612 C CA . ARG A 1 202 ? 14.350 -4.834 -54.468 1.00 84.50 202 ARG A CA 1
ATOM 1613 C C . ARG A 1 202 ? 14.835 -6.104 -55.174 1.00 84.50 202 ARG A C 1
ATOM 1615 O O . ARG A 1 202 ? 15.112 -6.074 -56.369 1.00 84.50 202 ARG A O 1
ATOM 1622 N N . LYS A 1 203 ? 14.968 -7.220 -54.447 1.00 83.25 203 LYS A N 1
ATOM 1623 C CA . LYS A 1 203 ? 15.370 -8.512 -55.028 1.00 83.25 203 LYS A CA 1
ATOM 1624 C C . LYS A 1 203 ? 14.272 -9.117 -55.900 1.00 83.25 203 LYS A C 1
ATOM 1626 O O . LYS A 1 203 ? 14.590 -9.704 -56.930 1.00 83.25 203 LYS A O 1
ATOM 1631 N N . GLU A 1 204 ? 13.015 -8.991 -55.493 1.00 81.38 204 GLU A N 1
ATOM 1632 C CA . GLU A 1 204 ? 11.857 -9.423 -56.283 1.00 81.38 204 GLU A CA 1
ATOM 1633 C C . GLU A 1 204 ? 11.749 -8.611 -57.576 1.00 81.38 204 GLU A C 1
ATOM 1635 O O . GLU A 1 204 ? 11.752 -9.198 -58.655 1.00 81.38 204 GLU A O 1
ATOM 1640 N N . GLU A 1 205 ? 11.822 -7.281 -57.481 1.00 82.12 205 GLU A N 1
ATOM 1641 C CA . GLU A 1 205 ? 11.816 -6.374 -58.636 1.00 82.12 205 GLU A CA 1
ATOM 1642 C C . GLU A 1 205 ? 12.967 -6.685 -59.620 1.00 82.12 205 GLU A C 1
ATOM 1644 O O . GLU A 1 205 ? 12.772 -6.689 -60.835 1.00 82.12 205 GLU A O 1
ATOM 1649 N N . ALA A 1 206 ? 14.165 -7.018 -59.120 1.00 79.56 206 ALA A N 1
ATOM 1650 C CA . ALA A 1 206 ? 15.299 -7.417 -59.960 1.00 79.56 206 ALA A CA 1
ATOM 1651 C C . ALA A 1 206 ? 15.101 -8.785 -60.643 1.00 79.56 206 ALA A C 1
ATOM 1653 O O . ALA A 1 206 ? 15.507 -8.969 -61.792 1.00 79.56 206 ALA A O 1
ATOM 1654 N N . ARG A 1 207 ? 14.474 -9.751 -59.958 1.00 79.88 207 ARG A N 1
ATOM 1655 C CA . ARG A 1 207 ? 14.151 -11.071 -60.528 1.00 79.88 207 ARG A CA 1
ATOM 1656 C C . ARG A 1 207 ? 13.059 -10.980 -61.589 1.00 79.88 207 ARG A C 1
ATOM 1658 O O . ARG A 1 207 ? 13.141 -11.678 -62.595 1.00 79.88 207 ARG A O 1
ATOM 1665 N N . GLU A 1 208 ? 12.059 -10.129 -61.385 1.00 77.25 208 GLU A N 1
ATOM 1666 C CA . GLU A 1 208 ? 11.016 -9.858 -62.380 1.00 77.25 208 GLU A CA 1
ATOM 1667 C C . GLU A 1 208 ? 11.589 -9.160 -63.617 1.00 77.25 208 GLU A C 1
ATOM 1669 O O . GLU A 1 208 ? 11.307 -9.581 -64.738 1.00 77.25 208 GLU A O 1
ATOM 1674 N N . ALA A 1 209 ? 12.478 -8.178 -63.432 1.00 74.25 209 ALA A N 1
ATOM 1675 C CA . ALA A 1 209 ? 13.169 -7.510 -64.536 1.00 74.25 209 ALA A CA 1
ATOM 1676 C C . ALA A 1 209 ? 14.039 -8.464 -65.378 1.00 74.25 209 ALA A C 1
ATOM 1678 O O . ALA A 1 209 ? 14.176 -8.261 -66.579 1.00 74.25 209 ALA A O 1
ATOM 1679 N N . GLN A 1 210 ? 14.609 -9.514 -64.775 1.00 75.12 210 GLN A N 1
ATOM 1680 C CA . GLN A 1 210 ? 15.361 -10.549 -65.501 1.00 75.12 210 GLN A CA 1
ATOM 1681 C C . GLN A 1 210 ? 14.464 -11.591 -66.188 1.00 75.12 210 GLN A C 1
ATOM 1683 O O . GLN A 1 210 ? 14.895 -12.222 -67.149 1.00 75.12 210 GLN A O 1
ATOM 1688 N N . ARG A 1 211 ? 13.231 -11.796 -65.704 1.00 71.25 211 ARG A N 1
ATOM 1689 C CA . ARG A 1 211 ? 12.267 -12.752 -66.281 1.00 71.25 211 ARG A CA 1
ATOM 1690 C C . ARG A 1 211 ? 11.509 -12.211 -67.489 1.00 71.25 211 ARG A C 1
ATOM 1692 O O . ARG A 1 211 ? 10.981 -13.011 -68.253 1.00 71.25 211 ARG A O 1
ATOM 1699 N N . LEU A 1 212 ? 11.442 -10.894 -67.662 1.00 61.69 212 LEU A N 1
ATOM 1700 C CA . LEU A 1 212 ? 10.843 -10.253 -68.832 1.00 61.69 212 LEU A CA 1
ATOM 1701 C C . LEU A 1 212 ? 11.945 -9.930 -69.856 1.00 61.69 212 LEU A C 1
ATOM 1703 O O . LEU A 1 212 ? 12.651 -8.934 -69.685 1.00 61.69 212 LEU A O 1
ATOM 1707 N N . PRO A 1 213 ? 12.129 -10.726 -70.927 1.00 52.62 213 PRO A N 1
ATOM 1708 C CA . PRO A 1 213 ? 13.002 -10.321 -72.014 1.00 52.62 213 PRO A CA 1
ATOM 1709 C C . PRO A 1 213 ? 12.324 -9.185 -72.789 1.00 52.62 213 PRO A C 1
ATOM 1711 O O . PRO A 1 213 ? 11.326 -9.393 -73.469 1.00 52.62 213 PRO A O 1
ATOM 1714 N N . GLY A 1 214 ? 12.883 -7.980 -72.672 1.00 56.88 214 GLY A N 1
ATOM 1715 C CA . GLY A 1 214 ? 12.651 -6.871 -73.595 1.00 56.88 214 GLY A CA 1
ATOM 1716 C C . GLY A 1 214 ? 11.235 -6.292 -73.601 1.00 56.88 214 GLY A C 1
ATOM 1717 O O . GLY A 1 214 ? 10.421 -6.593 -74.466 1.00 56.88 214 GLY A O 1
ATOM 1718 N N . THR A 1 215 ? 10.969 -5.324 -72.731 1.00 42.44 215 THR A N 1
ATOM 1719 C CA . THR A 1 215 ? 10.039 -4.242 -73.088 1.00 42.44 215 THR A CA 1
ATOM 1720 C C . THR A 1 215 ? 10.622 -2.937 -72.548 1.00 42.44 215 THR A C 1
ATOM 1722 O O . THR A 1 215 ? 10.857 -2.848 -71.339 1.00 42.44 215 THR A O 1
ATOM 1725 N N . PRO A 1 216 ? 10.954 -1.945 -73.398 1.00 44.91 216 PRO A N 1
ATOM 1726 C CA . PRO A 1 216 ? 11.543 -0.696 -72.931 1.00 44.91 216 PRO A CA 1
ATOM 1727 C C . PRO A 1 216 ? 10.549 0.024 -72.018 1.00 44.91 216 PRO A C 1
ATOM 1729 O O . PRO A 1 216 ? 9.405 0.253 -72.402 1.00 44.91 216 PRO A O 1
ATOM 1732 N N . LYS A 1 217 ? 10.983 0.382 -70.803 1.00 45.22 217 LYS A N 1
ATOM 1733 C CA . LYS A 1 217 ? 10.226 1.279 -69.925 1.00 45.22 217 LYS A CA 1
ATOM 1734 C C . LYS A 1 217 ? 10.196 2.663 -70.563 1.00 45.22 217 LYS A C 1
ATOM 1736 O O . LYS A 1 217 ? 11.186 3.389 -70.517 1.00 45.22 217 LYS A O 1
ATOM 1741 N N . GLU A 1 218 ? 9.053 3.019 -71.129 1.00 39.91 218 GLU A N 1
ATOM 1742 C CA . GLU A 1 218 ? 8.723 4.390 -71.486 1.00 39.91 218 GLU A CA 1
ATOM 1743 C C . GLU A 1 218 ? 8.725 5.233 -70.200 1.00 39.91 218 GLU A C 1
ATOM 1745 O O . GLU A 1 218 ? 7.942 5.021 -69.269 1.00 39.91 218 GLU A O 1
ATOM 1750 N N . SER A 1 219 ? 9.699 6.136 -70.097 1.00 46.12 219 SER A N 1
ATOM 1751 C CA . SER A 1 219 ? 9.842 7.048 -68.972 1.00 46.12 219 SER A CA 1
ATOM 1752 C C . SER A 1 219 ? 8.743 8.106 -69.035 1.00 46.12 219 SER A C 1
ATOM 1754 O O . SER A 1 219 ? 8.911 9.151 -69.663 1.00 46.12 219 SER A O 1
ATOM 1756 N N . VAL A 1 220 ? 7.622 7.878 -68.353 1.00 44.28 220 VAL A N 1
ATOM 1757 C CA . VAL A 1 220 ? 6.682 8.965 -68.066 1.00 44.28 220 VAL A CA 1
ATOM 1758 C C . VAL A 1 220 ? 7.276 9.798 -66.934 1.00 44.28 220 VAL A C 1
ATOM 1760 O O . VAL A 1 220 ? 7.105 9.514 -65.747 1.00 44.28 220 VAL A O 1
ATOM 1763 N N . ALA A 1 221 ? 8.034 10.821 -67.327 1.00 43.34 221 ALA A N 1
ATOM 1764 C CA . ALA A 1 221 ? 8.456 11.907 -66.462 1.00 43.34 221 ALA A CA 1
ATOM 1765 C C . ALA A 1 221 ? 7.206 12.581 -65.877 1.00 43.34 221 ALA A C 1
ATOM 1767 O O . ALA A 1 221 ? 6.477 13.297 -66.561 1.00 43.34 221 ALA A O 1
ATOM 1768 N N . ARG A 1 222 ? 6.936 12.331 -64.594 1.00 40.22 222 ARG A N 1
ATOM 1769 C CA . ARG A 1 222 ? 5.906 13.048 -63.847 1.00 40.22 222 ARG A CA 1
ATOM 1770 C C . ARG A 1 222 ? 6.510 14.378 -63.400 1.00 40.22 222 ARG A C 1
ATOM 1772 O O . ARG A 1 222 ? 7.326 14.409 -62.482 1.00 40.22 222 ARG A O 1
ATOM 1779 N N . ALA A 1 223 ? 6.153 15.455 -64.095 1.00 39.69 223 ALA A N 1
ATOM 1780 C CA . ALA A 1 223 ? 6.517 16.816 -63.718 1.00 39.69 223 ALA A CA 1
ATOM 1781 C C . ALA A 1 223 ? 6.009 17.141 -62.296 1.00 39.69 223 ALA A C 1
ATOM 1783 O O . ALA A 1 223 ? 4.902 16.723 -61.939 1.00 39.69 223 ALA A O 1
ATOM 1784 N N . PRO A 1 224 ? 6.778 17.872 -61.471 1.00 43.69 224 PRO A N 1
ATOM 1785 C CA . PRO A 1 224 ? 6.302 18.332 -60.176 1.00 43.69 224 PRO A CA 1
ATOM 1786 C C . PRO A 1 224 ? 5.277 19.454 -60.373 1.00 43.69 224 PRO A C 1
ATOM 1788 O O . PRO A 1 224 ? 5.595 20.523 -60.892 1.00 43.69 224 PRO A O 1
ATOM 1791 N N . THR A 1 225 ? 4.038 19.217 -59.947 1.00 42.16 225 THR A N 1
ATOM 1792 C CA . THR A 1 225 ? 3.011 20.257 -59.853 1.00 42.16 225 THR A CA 1
ATOM 1793 C C . THR A 1 225 ? 3.415 21.238 -58.754 1.00 42.16 225 THR A C 1
ATOM 1795 O O . THR A 1 225 ? 3.378 20.906 -57.569 1.00 42.16 225 THR A O 1
ATOM 1798 N N . ALA A 1 226 ? 3.836 22.438 -59.150 1.00 42.25 226 ALA A N 1
ATOM 1799 C CA . ALA A 1 226 ? 4.059 23.553 -58.243 1.00 42.25 226 ALA A CA 1
ATOM 1800 C C . ALA A 1 226 ? 2.729 23.966 -57.591 1.00 42.25 226 ALA A C 1
ATOM 1802 O O . ALA A 1 226 ? 1.743 24.232 -58.278 1.00 42.25 226 ALA A O 1
ATOM 1803 N N . VAL A 1 227 ? 2.711 24.015 -56.260 1.00 48.56 227 VAL A N 1
ATOM 1804 C CA . VAL A 1 227 ? 1.630 24.618 -55.473 1.00 48.56 227 VAL A CA 1
ATOM 1805 C C . VAL A 1 227 ? 1.877 26.131 -55.444 1.00 48.56 227 VAL A C 1
ATOM 1807 O O . VAL A 1 227 ? 2.960 26.535 -55.015 1.00 48.56 227 VAL A O 1
ATOM 1810 N N . PRO A 1 228 ? 0.940 26.989 -55.883 1.00 48.00 228 PRO A N 1
ATOM 1811 C CA . PRO A 1 228 ? 1.101 28.424 -55.720 1.00 48.00 228 PRO A CA 1
ATOM 1812 C C . PRO A 1 228 ? 0.909 28.811 -54.249 1.00 48.00 228 PRO A C 1
ATOM 1814 O O . PRO A 1 228 ? -0.073 28.448 -53.602 1.00 48.00 228 PRO A O 1
ATOM 1817 N N . VAL A 1 229 ? 1.886 29.558 -53.738 1.00 48.69 229 VAL A N 1
ATOM 1818 C CA . VAL A 1 229 ? 1.877 30.224 -52.435 1.00 48.69 229 VAL A CA 1
ATOM 1819 C C . VAL A 1 229 ? 0.761 31.270 -52.433 1.00 48.69 229 VAL A C 1
ATOM 1821 O O . VAL A 1 229 ? 0.808 32.235 -53.193 1.00 48.69 229 VAL A O 1
ATOM 1824 N N . GLY A 1 230 ? -0.248 31.059 -51.587 1.00 42.47 230 GLY A N 1
ATOM 1825 C CA . GLY A 1 230 ? -1.286 32.043 -51.300 1.00 42.47 230 GLY A CA 1
ATOM 1826 C C . GLY A 1 230 ? -0.704 33.217 -50.519 1.00 42.47 230 GLY A C 1
ATOM 1827 O O . GLY A 1 230 ? -0.106 33.044 -49.458 1.00 42.47 230 GLY A O 1
ATOM 1828 N N . THR A 1 231 ? -0.866 34.403 -51.088 1.00 43.53 231 THR A N 1
ATOM 1829 C CA . THR A 1 231 ? -0.504 35.708 -50.546 1.00 43.53 231 THR A CA 1
ATOM 1830 C C . THR A 1 231 ? -1.235 36.014 -49.241 1.00 43.53 231 THR A C 1
ATOM 1832 O O . THR A 1 231 ? -2.436 35.792 -49.104 1.00 43.53 231 THR A O 1
ATOM 1835 N N . ALA A 1 232 ? -0.482 36.575 -48.296 1.00 46.75 232 ALA A N 1
ATOM 1836 C CA . ALA A 1 232 ? -0.984 37.191 -47.081 1.00 46.75 232 ALA A CA 1
ATOM 1837 C C . ALA A 1 232 ? -1.934 38.355 -47.414 1.00 46.75 232 ALA A C 1
ATOM 1839 O O . ALA A 1 232 ? -1.556 39.284 -48.129 1.00 46.75 232 ALA A O 1
ATOM 1840 N N . GLY A 1 233 ? -3.153 38.291 -46.880 1.00 38.81 233 GLY A N 1
ATOM 1841 C CA . GLY A 1 233 ? -4.080 39.414 -46.787 1.00 38.81 233 GLY A CA 1
ATOM 1842 C C . GLY A 1 233 ? -4.028 39.996 -45.378 1.00 38.81 233 GLY A C 1
ATOM 1843 O O . GLY A 1 233 ? -4.390 39.324 -44.417 1.00 38.81 233 GLY A O 1
ATOM 1844 N N . ASP A 1 234 ? -3.530 41.224 -45.291 1.00 46.44 234 ASP A N 1
ATOM 1845 C CA . ASP A 1 234 ? -3.576 42.125 -44.139 1.00 46.44 234 ASP A CA 1
ATOM 1846 C C . ASP A 1 234 ? -4.885 42.948 -44.182 1.00 46.44 234 ASP A C 1
ATOM 1848 O O . ASP A 1 234 ? -5.321 43.329 -45.271 1.00 46.44 234 ASP A O 1
ATOM 1852 N N . ARG A 1 235 ? -5.399 43.310 -42.990 1.00 43.72 235 ARG A N 1
ATOM 1853 C CA . ARG A 1 235 ? -6.485 44.281 -42.668 1.00 43.72 235 ARG A CA 1
ATOM 1854 C C . ARG A 1 235 ? -7.915 43.817 -42.990 1.00 43.72 235 ARG A C 1
ATOM 1856 O O . ARG A 1 235 ? -8.168 43.286 -44.060 1.00 43.72 235 ARG A O 1
ATOM 1863 N N . THR A 1 236 ? -8.919 43.967 -42.127 1.00 47.69 236 THR A N 1
ATOM 1864 C CA . THR A 1 236 ? -9.219 44.883 -41.001 1.00 47.69 236 THR A CA 1
ATOM 1865 C C . THR A 1 236 ? -10.165 44.188 -40.031 1.00 47.69 236 THR A C 1
ATOM 1867 O O . THR A 1 236 ? -11.025 43.433 -40.541 1.00 47.69 236 THR A O 1
#

Sequence (236 aa):
IHAREEIRPFIVPPASRDRDAGETFSMIRLEVADGGERQVRWVPFHQYALPSDDYAYAGRFRYAPVTFRAPDGTTVEVMFSRERLPLPAPVALEDFQLDTHIGGYTGQALTIRNYISKLRFLKDGKWTEPRTVRVNGPTEFGGYWYFQSMWDKPPNGMPQGGMNYTGLGVGNRNGVYVQLFGASLAVAGMIFSFYIKPVLRRKEEAREAQRLPGTPKESVARAPTAVPVGTAGDRT

pLDDT: mean 81.89, std 15.38, range [38.81, 97.81]

Foldseek 3Di:
DDDDDADDDDDDDPVRDDPPCPQQAPWDWDWDDDPHDIDIHIAHEAADPDPDCVPADPPPHDDDFDWDADPVRDIDTHHHYDDDDDDPWDKDFPDKDWDFDPPDDPLDPNRTPWIKTFMWTQDPNDTDGTDIATQPRWDDDPQKTKHFDAAFRDDRPGRPRGRPDTDIDIGHCPVVVVVVVVVVVVVVVVCCVPPVVVVVVVVVVVVVVVVDPDDDPDDPPDDDDDDDDDDDDDDD

Secondary structure (DSSP, 8-state):
-------------GGG--STTTTTT-EEEEEEEETTEEEEEEEEEESS--SSGGG-BTTTB---PEEEE-TTS-EEEE-EE---PPPSS-EEEEEEEEEE-TT---S-GGGEEEEEEEEEEEETTEEPPPEEEBTTB-EEETTEEEEEEEE-PPPTT-TTS--S-EEEEEE--HHHHHHHHHHHHHHHHHHIIIIIHHHHHHHHHHHHHHHS-------------PPP-PPP----

Radius of gyration: 33.18 Å; chains: 1; bounding box: 64×68×96 Å